Protein AF-A0A8D0PJ03-F1 (afdb_monomer_lite)

Sequence (308 aa):
MEPVQDTYRPPLEYVKGVPLIKYFAEALGPLESFQAWPDDVLISTYPKSGTTWVSEILDLIYQGGDLQKCQRAPIFVRVPFLEFKIPRCPTGFELLKDTPAPRLLKTHLPLTLLPQTLLDQKVKVVYVARNAKDVAVSYYHFYRMAKVHPNPGTWDSFLEDFMAGEVSYGSWYQHVQEWWELRHTHPVLYLFYEDMKEVSSPASGSCHDTRREAETWWRRAKALPACPPPDQSWIPCAGLSAPSPAPHFSPSTESATRAGPRSCLPPLLQLRKRTVPPLTSKEPAICTQGSRVEGKKRAKEHSVRSPS

Organism: Sus scrofa (NCBI:txid9823)

Foldseek 3Di:
DPPPPCLDADFFDADPNATALPQLVVLLVVLLPDADDLLEEEEEEAPPLCSLVVLLLVVCVVVVNDPVSSVPDPSCLQAQERSDDDPPDDHSVRSVVVHDPPHHYYYHAAPVSDRCNCVVSLHAYEYEGEDLVSNLVSVLVVLVPPSSHHNCPDSVSNVVCQCQQVGHNGHSLRRLVSLQVVVVVGNYLYYYSVVLVVQPDCVVPDPVVNNVVSVVSVVSSVPSDPDDDPDPPPDDDDDDDDDDDDDDDDDDDDDDDDDDDDDPDPDDPPPDPDDSDDPDPDDPDDPPPDDDDDDDDDDDDDDDDDDD

Radius of gyration: 27.37 Å; chains: 1; bounding box: 99×73×75 Å

Secondary structure (DSSP, 8-state):
---------PPEEEETTEEEEHHHHHHHHHHTT----TT-EEEE-STTSSHHHHHHHHHHHHTTT-HHHHTTS-HHHHS-BTT---TTS--HHHHHHT-PSSPEEEE---GGGS-HHHHHTT-EEEEEE--HHHHHHHHHHHHHH-TTSPP--SHHHHHHHHHHT-STT--HHHHHHHHHHHTTTS-EEEEEHHHHHHHHSGGGS-HHHHHHHHHHHHHHHHHS--PPPPPS-------------PPP---------------------------PPP--S---------------------------

Structure (mmCIF, N/CA/C/O backbone):
data_AF-A0A8D0PJ03-F1
#
_entry.id   AF-A0A8D0PJ03-F1
#
loop_
_atom_site.group_PDB
_atom_site.id
_atom_site.type_symbol
_atom_site.label_atom_id
_atom_site.label_alt_id
_atom_site.label_comp_id
_atom_site.label_asym_id
_atom_site.label_entity_id
_atom_site.label_seq_id
_atom_site.pdbx_PDB_ins_code
_atom_site.Cartn_x
_atom_site.Cartn_y
_atom_site.Cartn_z
_atom_site.occupancy
_atom_site.B_iso_or_equiv
_atom_site.auth_seq_id
_atom_site.auth_comp_id
_atom_site.auth_asym_id
_atom_site.auth_atom_id
_atom_site.pdbx_PDB_model_num
ATOM 1 N N . MET A 1 1 ? 25.286 28.627 -4.441 1.00 40.91 1 MET A N 1
ATOM 2 C CA . MET A 1 1 ? 24.804 27.358 -3.862 1.00 40.91 1 MET A CA 1
ATOM 3 C C . MET A 1 1 ? 24.447 26.491 -5.053 1.00 40.91 1 MET A C 1
ATOM 5 O O . MET A 1 1 ? 23.423 26.739 -5.673 1.00 40.91 1 MET A O 1
ATOM 9 N N . GLU A 1 2 ? 25.368 25.628 -5.479 1.00 36.06 2 GLU A N 1
ATOM 10 C CA . GLU A 1 2 ? 25.137 24.730 -6.618 1.00 36.06 2 GLU A CA 1
ATOM 11 C C . GLU A 1 2 ? 23.894 23.875 -6.325 1.00 36.06 2 GLU A C 1
ATOM 13 O O . GLU A 1 2 ? 23.788 23.338 -5.214 1.00 36.06 2 GLU A O 1
ATOM 18 N N . PRO A 1 3 ? 22.930 23.759 -7.254 1.00 44.47 3 PRO A N 1
ATOM 19 C CA . PRO A 1 3 ? 21.825 22.840 -7.075 1.00 44.47 3 PRO A CA 1
ATOM 20 C C . PRO A 1 3 ? 22.420 21.435 -7.080 1.00 44.47 3 PRO A C 1
ATOM 22 O O . PRO A 1 3 ? 22.884 20.956 -8.111 1.00 44.47 3 PRO A O 1
ATOM 25 N N . VAL A 1 4 ? 22.431 20.773 -5.922 1.00 46.75 4 VAL A N 1
ATOM 26 C CA . VAL A 1 4 ? 22.746 19.346 -5.849 1.00 46.75 4 VAL A CA 1
ATOM 27 C C . VAL A 1 4 ? 21.672 18.635 -6.666 1.00 46.75 4 VAL A C 1
ATOM 29 O O . VAL A 1 4 ? 20.558 18.407 -6.195 1.00 46.75 4 VAL A O 1
ATOM 32 N N . GLN A 1 5 ? 21.981 18.353 -7.931 1.00 45.31 5 GLN A N 1
ATOM 33 C CA . GLN A 1 5 ? 21.215 17.442 -8.760 1.00 45.31 5 GLN A CA 1
ATOM 34 C C . GLN A 1 5 ? 21.430 16.054 -8.173 1.00 45.31 5 GLN A C 1
ATOM 36 O O . GLN A 1 5 ? 22.332 15.323 -8.582 1.00 45.31 5 GLN A O 1
ATOM 41 N N . ASP A 1 6 ? 20.627 15.711 -7.168 1.00 50.16 6 ASP A N 1
ATOM 42 C CA . ASP A 1 6 ? 20.617 14.371 -6.602 1.00 50.16 6 ASP A CA 1
ATOM 43 C C . ASP A 1 6 ? 19.996 13.425 -7.644 1.00 50.16 6 ASP A C 1
ATOM 45 O O . ASP A 1 6 ? 18.788 13.198 -7.722 1.00 50.16 6 ASP A O 1
ATOM 49 N N . THR A 1 7 ? 20.849 13.000 -8.574 1.00 61.50 7 THR A N 1
ATOM 50 C CA . THR A 1 7 ? 20.562 12.086 -9.686 1.00 61.50 7 THR A CA 1
ATOM 51 C C . THR A 1 7 ? 20.721 10.630 -9.265 1.00 61.50 7 THR A C 1
ATOM 53 O O . THR A 1 7 ? 20.470 9.726 -10.066 1.00 61.50 7 THR A O 1
ATOM 56 N N . TYR A 1 8 ? 21.121 10.387 -8.015 1.00 81.56 8 TYR A N 1
ATOM 57 C CA . TYR A 1 8 ? 21.392 9.057 -7.513 1.00 81.56 8 TYR A CA 1
ATOM 58 C C . TYR A 1 8 ? 20.089 8.289 -7.276 1.00 81.56 8 TYR A C 1
ATOM 60 O O . TYR A 1 8 ? 19.243 8.667 -6.468 1.00 81.56 8 TYR A O 1
ATOM 68 N N . ARG A 1 9 ? 19.935 7.184 -8.006 1.00 91.94 9 ARG A N 1
ATOM 69 C CA . ARG A 1 9 ? 18.837 6.230 -7.851 1.00 91.94 9 ARG A CA 1
ATOM 70 C C . ARG A 1 9 ? 19.410 4.921 -7.305 1.00 91.94 9 ARG A C 1
ATOM 72 O O . ARG A 1 9 ? 20.030 4.196 -8.086 1.00 91.94 9 ARG A O 1
ATOM 79 N N . PRO A 1 10 ? 19.262 4.626 -6.001 1.00 93.81 10 PRO A N 1
ATOM 80 C CA . PRO A 1 10 ? 19.845 3.425 -5.415 1.00 93.81 10 PRO A CA 1
ATOM 81 C C . PRO A 1 10 ? 19.215 2.153 -6.007 1.00 93.81 10 PRO A C 1
ATOM 83 O O . PRO A 1 10 ? 18.040 2.175 -6.393 1.00 93.81 10 PRO A O 1
ATOM 86 N N . PRO A 1 11 ? 19.966 1.038 -6.068 1.00 96.75 11 PRO A N 1
ATOM 87 C CA . PRO A 1 11 ? 19.385 -0.267 -6.361 1.00 96.75 11 PRO A CA 1
ATOM 88 C C . PRO A 1 11 ? 18.410 -0.697 -5.251 1.00 96.75 11 PRO A C 1
ATOM 90 O O . PRO A 1 11 ? 18.413 -0.143 -4.148 1.00 96.75 11 PRO A O 1
ATOM 93 N N . LEU A 1 12 ? 17.571 -1.691 -5.554 1.00 98.06 12 LEU A N 1
ATOM 94 C CA . LEU A 1 12 ? 16.710 -2.330 -4.556 1.00 98.06 12 LEU A CA 1
ATOM 95 C C . LEU A 1 12 ? 17.547 -3.203 -3.610 1.00 98.06 12 LEU A C 1
ATOM 97 O O . LEU A 1 12 ? 18.561 -3.773 -4.010 1.00 98.06 12 LEU A O 1
ATOM 101 N N . GLU A 1 13 ? 17.091 -3.332 -2.369 1.00 98.19 13 GLU A N 1
ATOM 102 C CA . GLU A 1 13 ? 17.657 -4.223 -1.358 1.00 98.19 13 GLU A CA 1
ATOM 103 C C . GLU A 1 13 ? 16.681 -5.362 -1.064 1.00 98.19 13 GLU A C 1
ATOM 105 O O . GLU A 1 13 ? 15.478 -5.143 -0.926 1.00 98.19 13 GLU A O 1
ATOM 110 N N . TYR A 1 14 ? 17.193 -6.587 -0.971 1.00 98.31 14 TYR A N 1
ATOM 111 C CA . TYR A 1 14 ? 16.371 -7.769 -0.736 1.00 98.31 14 TYR A CA 1
ATOM 112 C C . TYR A 1 14 ? 16.243 -8.054 0.758 1.00 98.31 14 TYR A C 1
ATOM 114 O O . TYR A 1 14 ? 17.238 -8.298 1.439 1.00 98.31 14 TYR A O 1
ATOM 122 N N . VAL A 1 15 ? 15.007 -8.104 1.255 1.00 97.94 15 VAL A N 1
ATOM 123 C CA . VAL A 1 15 ? 14.696 -8.499 2.634 1.00 97.94 15 VAL A CA 1
ATOM 124 C C . VAL A 1 15 ? 13.775 -9.708 2.605 1.00 97.94 15 VAL A C 1
ATOM 126 O O . VAL A 1 15 ? 12.673 -9.640 2.069 1.00 97.94 15 VAL A O 1
ATOM 129 N N . LYS A 1 16 ? 14.235 -10.840 3.156 1.00 96.56 16 LYS A N 1
ATOM 130 C CA . LYS A 1 16 ? 13.517 -12.133 3.128 1.00 96.56 16 LYS A CA 1
ATOM 131 C C . LYS A 1 16 ? 13.004 -12.506 1.722 1.00 96.56 16 LYS A C 1
ATOM 133 O O . LYS A 1 16 ? 11.895 -13.005 1.572 1.00 96.56 16 LYS A O 1
ATOM 138 N N . GLY A 1 17 ? 13.810 -12.233 0.692 1.00 97.00 17 GLY A N 1
ATOM 139 C CA . GLY A 1 17 ? 13.479 -12.514 -0.710 1.00 97.00 17 GLY A CA 1
ATOM 140 C C . GLY A 1 17 ? 12.623 -11.454 -1.413 1.00 97.00 17 GLY A C 1
ATOM 141 O O . GLY A 1 17 ? 12.366 -11.596 -2.601 1.00 97.00 17 GLY A O 1
ATOM 142 N N . VAL A 1 18 ? 12.217 -10.379 -0.730 1.00 98.31 18 VAL A N 1
ATOM 143 C CA . VAL A 1 18 ? 11.420 -9.294 -1.321 1.00 98.31 18 VAL A CA 1
ATOM 144 C C . VAL A 1 18 ? 12.329 -8.113 -1.672 1.00 98.31 18 VAL A C 1
ATOM 146 O O . VAL A 1 18 ? 12.978 -7.577 -0.769 1.00 98.31 18 VAL A O 1
ATOM 149 N N . PRO A 1 19 ? 12.372 -7.661 -2.936 1.00 98.50 19 PRO A N 1
ATOM 150 C CA . PRO A 1 19 ? 13.102 -6.456 -3.315 1.00 98.50 19 PRO A CA 1
ATOM 151 C C . PRO A 1 19 ? 12.371 -5.199 -2.826 1.00 98.50 19 PRO A C 1
ATOM 153 O O . PRO A 1 19 ? 11.211 -4.956 -3.157 1.00 98.50 19 PRO A O 1
ATOM 156 N N . LEU A 1 20 ? 13.049 -4.361 -2.052 1.00 98.56 20 LEU A N 1
ATOM 157 C CA . LEU A 1 20 ? 12.520 -3.118 -1.498 1.00 98.56 20 LEU A CA 1
ATOM 158 C C . LEU A 1 20 ? 13.400 -1.932 -1.871 1.00 98.56 20 LEU A C 1
ATOM 160 O O . LEU A 1 20 ? 14.594 -2.061 -2.122 1.00 98.56 20 LEU A O 1
ATOM 164 N N . ILE A 1 21 ? 12.814 -0.737 -1.864 1.00 97.81 21 ILE A N 1
ATOM 165 C CA . ILE A 1 21 ? 13.604 0.497 -1.858 1.00 97.81 21 ILE A CA 1
ATOM 166 C C . ILE A 1 21 ? 14.530 0.453 -0.640 1.00 97.81 21 ILE A C 1
ATOM 168 O O . ILE A 1 21 ? 14.051 0.235 0.472 1.00 97.81 21 ILE A O 1
ATOM 172 N N . LYS A 1 22 ? 15.826 0.711 -0.845 1.00 96.75 22 LYS A N 1
ATOM 173 C CA . LYS A 1 22 ? 16.865 0.712 0.198 1.00 96.75 22 LYS A CA 1
ATOM 174 C C . LYS A 1 22 ? 16.395 1.311 1.527 1.00 96.75 22 LYS A C 1
ATOM 176 O O . LYS A 1 22 ? 16.416 0.670 2.569 1.00 96.75 22 LYS A O 1
ATOM 181 N N . TYR A 1 23 ? 15.889 2.539 1.486 1.00 96.12 23 TYR A N 1
ATOM 182 C CA . TYR A 1 23 ? 15.460 3.227 2.700 1.00 96.12 23 TYR A CA 1
ATOM 183 C C . TYR A 1 23 ? 14.269 2.544 3.387 1.00 96.12 23 TYR A C 1
ATOM 185 O O . TYR A 1 23 ? 14.164 2.586 4.606 1.00 96.12 23 TYR A O 1
ATOM 193 N N . PHE A 1 24 ? 13.380 1.896 2.634 1.00 97.38 24 PHE A N 1
ATOM 194 C CA . PHE A 1 24 ? 12.246 1.171 3.208 1.00 97.38 24 PHE A CA 1
ATOM 195 C C . PHE A 1 24 ? 12.706 -0.139 3.850 1.00 97.38 24 PHE A C 1
ATOM 197 O O . PHE A 1 24 ? 12.206 -0.487 4.913 1.00 97.38 24 PHE A O 1
ATOM 204 N N . ALA A 1 25 ? 13.709 -0.815 3.276 1.00 97.12 25 ALA A N 1
ATOM 205 C CA . ALA A 1 25 ? 14.363 -1.956 3.918 1.00 97.12 25 ALA A CA 1
ATOM 206 C C . ALA A 1 25 ? 14.971 -1.556 5.275 1.00 97.12 25 ALA A C 1
ATOM 208 O O . ALA A 1 25 ? 14.725 -2.214 6.284 1.00 97.12 25 ALA A O 1
ATOM 209 N N . GLU A 1 26 ? 15.664 -0.415 5.338 1.00 95.38 26 GLU A N 1
ATOM 210 C CA . GLU A 1 26 ? 16.187 0.135 6.597 1.00 95.38 26 GLU A CA 1
ATOM 211 C C . GLU A 1 26 ? 15.080 0.521 7.600 1.00 95.38 26 GLU A C 1
ATOM 213 O O . GLU A 1 26 ? 15.326 0.562 8.806 1.00 95.38 26 GLU A O 1
ATOM 218 N N . ALA A 1 27 ? 13.875 0.852 7.124 1.00 95.06 27 ALA A N 1
ATOM 219 C CA . ALA A 1 27 ? 12.736 1.209 7.971 1.00 95.06 27 ALA A CA 1
ATOM 220 C C . ALA A 1 27 ? 12.089 -0.008 8.646 1.00 95.06 27 ALA A C 1
ATOM 222 O O . ALA A 1 27 ? 11.381 0.165 9.638 1.00 95.06 27 ALA A O 1
ATOM 223 N N . LEU A 1 28 ? 12.350 -1.224 8.152 1.00 94.44 28 LEU A N 1
ATOM 224 C CA . LEU A 1 28 ? 11.774 -2.440 8.723 1.00 94.44 28 LEU A CA 1
ATOM 225 C C . LEU A 1 28 ? 12.276 -2.717 10.141 1.00 94.44 28 LEU A C 1
ATOM 227 O O . LEU A 1 28 ? 11.477 -3.133 10.967 1.00 94.44 28 LEU A O 1
ATOM 231 N N . GLY A 1 29 ? 13.544 -2.421 10.451 1.00 91.12 29 GLY A N 1
ATOM 232 C CA . GLY A 1 29 ? 14.093 -2.606 11.801 1.00 91.12 29 GLY A CA 1
ATOM 233 C C . GLY A 1 29 ? 13.304 -1.833 12.868 1.00 91.12 29 GLY A C 1
ATOM 234 O O . GLY A 1 29 ? 12.752 -2.443 13.779 1.00 91.12 29 GLY A O 1
ATOM 235 N N . PRO A 1 30 ? 13.157 -0.498 12.749 1.00 88.56 30 PRO A N 1
ATOM 236 C CA . PRO A 1 30 ? 12.281 0.269 13.635 1.00 88.56 30 PRO A CA 1
ATOM 237 C C . PRO A 1 30 ? 10.824 -0.216 13.635 1.00 88.56 30 PRO A C 1
ATOM 239 O O . PRO A 1 30 ? 10.178 -0.206 14.684 1.00 88.56 30 PRO A O 1
ATOM 242 N N . LEU A 1 31 ? 10.311 -0.664 12.484 1.00 87.56 31 LEU A N 1
ATOM 243 C CA . LEU A 1 31 ? 8.941 -1.155 12.346 1.00 87.56 31 LEU A CA 1
ATOM 244 C C . LEU A 1 31 ? 8.687 -2.463 13.120 1.00 87.56 31 LEU A C 1
ATOM 246 O O . LEU A 1 31 ? 7.539 -2.740 13.447 1.00 87.56 31 LEU A O 1
ATOM 250 N N . GLU A 1 32 ? 9.712 -3.231 13.501 1.00 85.81 32 GLU A N 1
ATOM 251 C CA . GLU A 1 32 ? 9.550 -4.396 14.393 1.00 85.81 32 GLU A CA 1
ATOM 252 C C . GLU A 1 32 ? 9.012 -4.004 15.778 1.00 85.81 32 GLU A C 1
ATOM 254 O O . GLU A 1 32 ? 8.319 -4.789 16.421 1.00 85.81 32 GLU A O 1
ATOM 259 N N . SER A 1 33 ? 9.286 -2.773 16.225 1.00 89.81 33 SER A N 1
ATOM 260 C CA . SER A 1 33 ? 8.780 -2.232 17.495 1.00 89.81 33 SER A CA 1
ATOM 261 C C . SER A 1 33 ? 7.369 -1.640 17.397 1.00 89.81 33 SER A C 1
ATOM 263 O O . SER A 1 33 ? 6.825 -1.151 18.390 1.00 89.81 33 SER A O 1
ATOM 265 N N . PHE A 1 34 ? 6.768 -1.657 16.204 1.00 93.19 34 PHE A N 1
ATOM 266 C CA . PHE A 1 34 ? 5.412 -1.175 15.999 1.00 93.19 34 PHE A CA 1
ATOM 267 C C . PHE A 1 34 ? 4.401 -2.000 16.796 1.00 93.19 34 PHE A C 1
ATOM 269 O O . PHE A 1 34 ? 4.457 -3.227 16.829 1.00 93.19 34 PHE A O 1
ATOM 276 N N . GLN A 1 35 ? 3.442 -1.300 17.401 1.00 94.25 35 GLN A N 1
ATOM 277 C CA . GLN A 1 35 ? 2.299 -1.895 18.078 1.00 94.25 35 GLN A CA 1
ATOM 278 C C . GLN A 1 35 ? 1.014 -1.445 17.389 1.00 94.25 35 GLN A C 1
ATOM 280 O O . GLN A 1 35 ? 0.668 -0.254 17.381 1.00 94.25 35 GLN A O 1
ATOM 285 N N . ALA A 1 36 ? 0.313 -2.414 16.807 1.00 96.06 36 ALA A N 1
ATOM 286 C CA . ALA A 1 36 ? -1.013 -2.195 16.266 1.00 96.06 36 ALA A CA 1
ATOM 287 C C . ALA A 1 36 ? -2.020 -2.002 17.402 1.00 96.06 36 ALA A C 1
ATOM 289 O O . ALA A 1 36 ? -1.902 -2.607 18.470 1.00 96.06 36 ALA A O 1
ATOM 290 N N . TRP A 1 37 ? -3.020 -1.163 17.159 1.00 95.44 37 TRP A N 1
ATOM 291 C CA . TRP A 1 37 ? -4.158 -0.977 18.049 1.00 95.44 37 TRP A CA 1
ATOM 292 C C . TRP A 1 37 ? -5.378 -1.722 17.493 1.00 95.44 37 TRP A C 1
ATOM 294 O O . TRP A 1 37 ? -5.527 -1.808 16.272 1.00 95.44 37 TRP A O 1
ATOM 304 N N . PRO A 1 38 ? -6.270 -2.259 18.349 1.00 93.75 38 PRO A N 1
ATOM 305 C CA . PRO A 1 38 ? -7.440 -3.017 17.890 1.00 93.75 38 PRO A CA 1
ATOM 306 C C . PRO A 1 38 ? -8.388 -2.236 16.965 1.00 93.75 38 PRO A C 1
ATOM 308 O O . PRO A 1 38 ? -9.141 -2.836 16.198 1.00 93.75 38 PRO A O 1
ATOM 311 N N . ASP A 1 39 ? -8.382 -0.905 17.048 1.00 94.25 39 ASP A N 1
ATOM 312 C CA . ASP A 1 39 ? -9.217 0.007 16.264 1.00 94.25 39 ASP A CA 1
ATOM 313 C C . ASP A 1 39 ? -8.493 0.639 15.062 1.00 94.25 39 ASP A C 1
ATOM 315 O O . ASP A 1 39 ? -9.077 1.473 14.359 1.00 94.25 39 ASP A O 1
ATOM 319 N N . ASP A 1 40 ? -7.259 0.212 14.780 1.00 96.88 40 ASP A N 1
ATOM 320 C CA . ASP A 1 40 ? -6.579 0.559 13.538 1.00 96.88 40 ASP A CA 1
ATOM 321 C C . ASP A 1 40 ? -7.336 0.003 12.323 1.00 96.88 40 ASP A C 1
ATOM 323 O O . ASP A 1 40 ? -8.008 -1.036 12.366 1.00 96.88 40 ASP A O 1
ATOM 327 N N . VAL A 1 41 ? -7.168 0.679 11.188 1.00 97.81 41 VAL A N 1
ATOM 328 C CA . VAL A 1 41 ? -7.542 0.148 9.876 1.00 97.81 41 VAL A CA 1
ATOM 329 C C . VAL A 1 41 ? -6.340 0.207 8.954 1.00 97.81 41 VAL A C 1
ATOM 331 O O . VAL A 1 41 ? -5.777 1.273 8.699 1.00 97.81 41 VAL A O 1
ATOM 334 N N . LEU A 1 42 ? -5.971 -0.953 8.421 1.00 98.62 42 LEU A N 1
ATOM 335 C CA . LEU A 1 42 ? -4.862 -1.102 7.497 1.00 98.62 42 LEU A CA 1
ATOM 336 C C . LEU A 1 42 ? -5.350 -1.040 6.050 1.00 98.62 42 LEU A C 1
ATOM 338 O O . LEU A 1 42 ? -6.122 -1.879 5.595 1.00 98.62 42 LEU A O 1
ATOM 342 N N . ILE A 1 43 ? -4.835 -0.080 5.299 1.00 98.81 43 ILE A N 1
ATOM 343 C CA . ILE A 1 43 ? -4.944 -0.005 3.848 1.00 98.81 43 ILE A CA 1
ATOM 344 C C . ILE A 1 43 ? -3.736 -0.726 3.264 1.00 98.81 43 ILE A C 1
ATOM 346 O O . ILE A 1 43 ? -2.609 -0.233 3.344 1.00 98.81 43 ILE A O 1
ATOM 350 N N . SER A 1 44 ? -3.979 -1.880 2.654 1.00 98.81 44 SER A N 1
ATOM 351 C CA . SER A 1 44 ? -2.941 -2.664 1.990 1.00 98.81 44 SER A CA 1
ATOM 352 C C . SER A 1 44 ? -3.214 -2.753 0.496 1.00 98.81 44 SER A C 1
ATOM 354 O O . SER A 1 44 ? -4.342 -2.947 0.057 1.00 98.81 44 SER A O 1
ATOM 356 N N . THR A 1 45 ? -2.186 -2.574 -0.320 1.00 98.81 45 THR A N 1
ATOM 357 C CA . THR A 1 45 ? -2.302 -2.712 -1.774 1.00 98.81 45 THR A CA 1
ATOM 358 C C . THR A 1 45 ? -0.950 -3.086 -2.344 1.00 98.81 45 THR A C 1
ATOM 360 O O . THR A 1 45 ? 0.041 -2.509 -1.901 1.00 98.81 45 THR A O 1
ATOM 363 N N . TYR A 1 46 ? -0.900 -3.859 -3.427 1.00 98.81 46 TYR A N 1
ATOM 364 C CA . TYR A 1 46 ? 0.273 -3.789 -4.299 1.00 98.81 46 TYR A CA 1
ATOM 365 C C . TYR A 1 46 ? 0.411 -2.354 -4.859 1.00 98.81 46 TYR A C 1
ATOM 367 O O . TYR A 1 46 ? -0.624 -1.724 -5.148 1.00 98.81 46 TYR A O 1
ATOM 375 N N . PRO A 1 47 ? 1.631 -1.804 -5.023 1.00 98.69 47 PRO A N 1
ATOM 376 C CA . PRO A 1 47 ? 1.825 -0.457 -5.543 1.00 98.69 47 PRO A CA 1
ATOM 377 C C . PRO A 1 47 ? 0.980 -0.164 -6.789 1.00 98.69 47 PRO A C 1
ATOM 379 O O . PRO A 1 47 ? 0.824 -0.988 -7.682 1.00 98.69 47 PRO A O 1
ATOM 382 N N . LYS A 1 48 ? 0.442 1.059 -6.863 1.00 98.56 48 LYS A N 1
ATOM 383 C CA . LYS A 1 48 ? -0.333 1.578 -8.014 1.00 98.56 48 LYS A CA 1
ATOM 384 C C . LYS A 1 48 ? -1.727 0.969 -8.221 1.00 98.56 48 LYS A C 1
ATOM 386 O O . LYS A 1 48 ? -2.368 1.244 -9.237 1.00 98.56 48 LYS A O 1
ATOM 391 N N . SER A 1 49 ? -2.248 0.264 -7.220 1.00 98.38 49 SER A N 1
ATOM 392 C CA . SER A 1 49 ? -3.577 -0.365 -7.280 1.00 98.38 49 SER A CA 1
ATOM 393 C C . SER A 1 49 ? -4.730 0.507 -6.758 1.00 98.38 49 SER A C 1
ATOM 395 O O . SER A 1 49 ? -5.847 0.027 -6.644 1.00 98.38 49 SER A O 1
ATOM 397 N N . GLY A 1 50 ? -4.497 1.791 -6.457 1.00 97.50 50 GLY A N 1
ATOM 398 C CA . GLY A 1 50 ? -5.545 2.708 -5.970 1.00 97.50 50 GLY A CA 1
ATOM 399 C C . GLY A 1 50 ? -5.424 3.116 -4.502 1.00 97.50 50 GLY A C 1
ATOM 400 O O . GLY A 1 50 ? -6.385 3.613 -3.926 1.00 97.50 50 GLY A O 1
ATOM 401 N N . THR A 1 51 ? -4.245 2.963 -3.901 1.00 98.06 51 THR A N 1
ATOM 402 C CA . THR A 1 51 ? -3.985 3.260 -2.484 1.00 98.06 51 THR A CA 1
ATOM 403 C C . THR A 1 51 ? -4.423 4.663 -2.083 1.00 98.06 51 THR A C 1
ATOM 405 O O . THR A 1 51 ? -5.235 4.809 -1.185 1.00 98.06 51 THR A O 1
ATOM 408 N N . THR A 1 52 ? -3.961 5.700 -2.790 1.00 98.12 52 THR A N 1
ATOM 409 C CA . THR A 1 52 ? -4.342 7.090 -2.489 1.00 98.12 52 THR A CA 1
ATOM 410 C C . THR A 1 52 ? -5.849 7.298 -2.577 1.00 98.12 52 THR A C 1
ATOM 412 O O . THR A 1 52 ? -6.413 8.021 -1.768 1.00 98.12 52 THR A O 1
ATOM 415 N N . TRP A 1 53 ? -6.511 6.639 -3.528 1.00 97.81 53 TRP A N 1
ATOM 416 C CA . TRP A 1 53 ? -7.948 6.784 -3.717 1.00 97.81 53 TRP A CA 1
ATOM 417 C C . TRP A 1 53 ? -8.728 6.221 -2.528 1.00 97.81 53 TRP A C 1
ATOM 419 O O . TRP A 1 53 ? -9.567 6.918 -1.963 1.00 97.81 53 TRP A O 1
ATOM 429 N N . VAL A 1 54 ? -8.410 4.997 -2.096 1.00 97.06 54 VAL A N 1
ATOM 430 C CA . VAL A 1 54 ? -9.066 4.404 -0.924 1.00 97.06 54 VAL A CA 1
ATOM 431 C C . VAL A 1 54 ? -8.666 5.107 0.378 1.00 97.06 54 VAL A C 1
ATOM 433 O O . VAL A 1 54 ? -9.503 5.235 1.267 1.00 97.06 54 VAL A O 1
ATOM 436 N N . SER A 1 55 ? -7.442 5.642 0.478 1.00 98.00 55 SER A N 1
ATOM 437 C CA . SER A 1 55 ? -7.022 6.477 1.611 1.00 98.00 55 SER A CA 1
ATOM 438 C C . SER A 1 55 ? -7.877 7.737 1.743 1.00 98.00 55 SER A C 1
ATOM 440 O O . SER A 1 55 ? -8.329 8.041 2.843 1.00 98.00 55 SER A O 1
ATOM 442 N N . GLU A 1 56 ? -8.154 8.439 0.640 1.00 97.56 56 GLU A N 1
ATOM 443 C CA . GLU A 1 56 ? -9.039 9.613 0.663 1.00 97.56 56 GLU A CA 1
ATOM 444 C C . GLU A 1 56 ? -10.485 9.242 0.992 1.00 97.56 56 GLU A C 1
ATOM 446 O O . GLU A 1 56 ? -11.126 9.928 1.782 1.00 97.56 56 GLU A O 1
ATOM 451 N N . ILE A 1 57 ? -11.000 8.140 0.432 1.00 95.56 57 ILE A N 1
ATOM 452 C CA . ILE A 1 57 ? -12.356 7.660 0.738 1.00 95.56 57 ILE A CA 1
ATOM 453 C C . ILE A 1 57 ? -12.496 7.369 2.236 1.00 95.56 57 ILE A C 1
ATOM 455 O O . ILE A 1 57 ? -13.464 7.804 2.859 1.00 95.56 57 ILE A O 1
ATOM 459 N N . LEU A 1 58 ? -11.539 6.650 2.825 1.00 95.56 58 LEU A N 1
ATOM 460 C CA . LEU A 1 58 ? -11.588 6.293 4.241 1.00 95.56 58 LEU A CA 1
ATOM 461 C C . LEU A 1 58 ? -11.425 7.512 5.149 1.00 95.56 58 LEU A C 1
ATOM 463 O O . LEU A 1 58 ? -12.170 7.626 6.121 1.00 95.56 58 LEU A O 1
ATOM 467 N N . ASP A 1 59 ? -10.534 8.453 4.822 1.00 96.19 59 ASP A N 1
ATOM 468 C CA . ASP A 1 59 ? -10.421 9.683 5.608 1.00 96.19 59 ASP A CA 1
ATOM 469 C C . ASP A 1 59 ? -11.700 10.525 5.520 1.00 96.19 59 ASP A C 1
ATOM 471 O O . ASP A 1 59 ? -12.204 10.963 6.550 1.00 96.19 59 ASP A O 1
ATOM 475 N N . LEU A 1 60 ? -12.297 10.673 4.330 1.00 95.44 60 LEU A N 1
ATOM 476 C CA . LEU A 1 60 ? -13.593 11.345 4.166 1.00 95.44 60 LEU A CA 1
ATOM 477 C C . LEU A 1 60 ? -14.674 10.718 5.043 1.00 95.44 60 LEU A C 1
ATOM 479 O O . LEU A 1 60 ? -15.440 11.432 5.688 1.00 95.44 60 LEU A O 1
ATOM 483 N N . ILE A 1 61 ? -14.723 9.389 5.111 1.00 93.25 61 ILE A N 1
ATOM 484 C CA . ILE A 1 61 ? -15.654 8.670 5.981 1.00 93.25 61 ILE A CA 1
ATOM 485 C C . ILE A 1 61 ? -15.369 8.964 7.461 1.00 93.25 61 ILE A C 1
ATOM 487 O O . ILE A 1 61 ? -16.309 9.222 8.215 1.00 93.25 61 ILE A O 1
ATOM 491 N N . TYR A 1 62 ? -14.101 8.958 7.882 1.00 92.56 62 TYR A N 1
ATOM 492 C CA . TYR A 1 62 ? -13.695 9.238 9.267 1.00 92.56 62 TYR A CA 1
ATOM 493 C C . TYR A 1 62 ? -14.020 10.675 9.681 1.00 92.56 62 TYR A C 1
ATOM 495 O O . TYR A 1 62 ? -14.405 10.916 10.822 1.00 92.56 62 TYR A O 1
ATOM 503 N N . GLN A 1 63 ? -13.941 11.620 8.742 1.00 95.12 63 GLN A N 1
ATOM 504 C CA . GLN A 1 63 ? -14.304 13.018 8.967 1.00 95.12 63 GLN A CA 1
ATOM 505 C C . GLN A 1 63 ? -15.808 13.304 8.794 1.00 95.12 63 GLN A C 1
ATOM 507 O O . GLN A 1 63 ? -16.225 14.459 8.869 1.00 95.12 63 GLN A O 1
ATOM 512 N N . GLY A 1 64 ? -16.6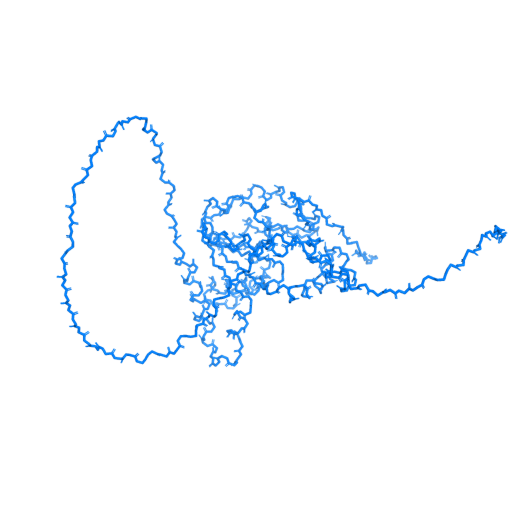43 12.283 8.562 1.00 92.69 64 GLY A N 1
ATOM 513 C CA . GLY A 1 64 ? -18.092 12.447 8.394 1.00 92.69 64 GLY A CA 1
ATOM 514 C C . GLY A 1 64 ? -18.503 13.139 7.088 1.00 92.69 64 GLY A C 1
ATOM 515 O O . GLY A 1 64 ? -19.590 13.707 7.007 1.00 92.69 64 GLY A O 1
ATOM 516 N N . GLY A 1 65 ? -17.647 13.096 6.065 1.00 91.31 65 GLY A N 1
ATOM 517 C CA . GLY A 1 65 ? -17.838 13.764 4.776 1.00 91.31 65 GLY A CA 1
ATOM 518 C C . GLY A 1 65 ? -17.409 15.234 4.755 1.00 91.31 65 GLY A C 1
ATOM 519 O O . GLY A 1 65 ? -17.713 15.936 3.794 1.00 91.31 65 GLY A O 1
ATOM 520 N N . ASP A 1 66 ? -16.722 15.709 5.796 1.00 94.00 66 ASP A N 1
ATOM 521 C CA . ASP A 1 66 ? -16.237 17.085 5.899 1.00 94.00 66 ASP A CA 1
ATOM 522 C C . ASP A 1 66 ? -14.940 17.292 5.096 1.00 94.00 66 ASP A C 1
ATOM 524 O O . ASP A 1 66 ? -13.857 16.837 5.476 1.00 94.00 66 ASP A O 1
ATOM 528 N N . LEU A 1 67 ? -15.051 18.023 3.983 1.00 94.44 67 LEU A N 1
ATOM 529 C CA . LEU A 1 67 ? -13.923 18.307 3.095 1.00 94.44 67 LEU A CA 1
ATOM 530 C C . LEU A 1 67 ? -12.856 19.200 3.743 1.00 94.44 67 LEU A C 1
ATOM 532 O O . LEU A 1 67 ? -11.675 19.031 3.440 1.00 94.44 67 LEU A O 1
ATOM 536 N N . GLN A 1 68 ? -13.236 20.125 4.631 1.00 96.25 68 GLN A N 1
ATOM 537 C CA . GLN A 1 68 ? -12.272 21.015 5.287 1.00 96.25 68 GLN A CA 1
ATOM 538 C C . GLN A 1 68 ? -11.374 20.216 6.233 1.00 96.25 68 GLN A C 1
ATOM 540 O O . GLN A 1 68 ? -10.155 20.388 6.232 1.00 96.25 68 GLN A O 1
ATOM 545 N N . LYS A 1 69 ? -11.950 19.259 6.969 1.00 95.81 69 LYS A N 1
ATOM 546 C CA . LYS A 1 69 ? -11.170 18.343 7.815 1.00 95.81 69 LYS A CA 1
ATOM 547 C C . LYS A 1 69 ? -10.246 17.437 7.006 1.00 95.81 69 LYS A C 1
ATOM 549 O O . LYS A 1 69 ? -9.140 17.146 7.461 1.00 95.81 69 LYS A O 1
ATOM 554 N N . CYS A 1 70 ? -10.635 17.007 5.807 1.00 95.44 70 CYS A N 1
ATOM 555 C CA . CYS A 1 70 ? -9.752 16.233 4.922 1.00 95.44 70 CYS A CA 1
ATOM 556 C C . CYS A 1 70 ? -8.595 17.063 4.342 1.00 95.44 70 CYS A C 1
ATOM 558 O O . CYS A 1 70 ? -7.555 16.508 4.001 1.00 95.44 70 CYS A O 1
ATOM 560 N N . GLN A 1 71 ? -8.721 18.391 4.295 1.00 95.75 71 GLN A N 1
ATOM 561 C CA . GLN A 1 71 ? -7.661 19.300 3.843 1.00 95.75 71 GLN A CA 1
ATOM 562 C C . GLN A 1 71 ? -6.655 19.680 4.945 1.00 95.75 71 GLN A C 1
ATOM 564 O O . GLN A 1 71 ? -5.716 20.425 4.674 1.00 95.75 71 GLN A O 1
ATOM 569 N N . ARG A 1 72 ? -6.790 19.135 6.166 1.00 95.62 72 ARG A N 1
ATOM 570 C CA . ARG A 1 72 ? -5.909 19.436 7.315 1.00 95.62 72 ARG A CA 1
ATOM 571 C C . ARG A 1 72 ? -4.420 19.167 7.066 1.00 95.62 72 ARG A C 1
ATOM 573 O O . ARG A 1 72 ? -3.579 19.783 7.709 1.00 95.62 72 ARG A O 1
ATOM 580 N N . ALA A 1 73 ? -4.100 18.224 6.178 1.00 96.06 73 ALA A N 1
ATOM 581 C CA . ALA A 1 73 ? -2.735 17.876 5.796 1.00 96.06 73 ALA A CA 1
ATOM 582 C C . ALA A 1 73 ? -2.720 17.039 4.498 1.00 96.06 73 ALA A C 1
ATOM 584 O O . ALA A 1 73 ? -3.749 16.468 4.113 1.00 96.06 73 ALA A O 1
ATOM 585 N N . PRO A 1 74 ? -1.560 16.893 3.830 1.00 96.44 74 PRO A N 1
ATOM 586 C CA . PRO A 1 74 ? -1.399 15.943 2.733 1.00 96.44 74 PRO A CA 1
ATOM 587 C C . PRO A 1 74 ? -1.752 14.504 3.139 1.00 96.44 74 PRO A C 1
ATOM 589 O O . PRO A 1 74 ? -1.572 14.107 4.291 1.00 96.44 74 PRO A O 1
ATOM 592 N N . ILE A 1 75 ? -2.202 13.689 2.178 1.00 97.19 75 ILE A N 1
ATOM 593 C CA . ILE A 1 75 ? -2.689 12.325 2.451 1.00 97.19 75 ILE A CA 1
ATOM 594 C C . ILE A 1 75 ? -1.659 11.431 3.154 1.00 97.19 75 ILE A C 1
ATOM 596 O O . ILE A 1 75 ? -2.026 10.630 4.001 1.00 97.19 75 ILE A O 1
ATOM 600 N N . PHE A 1 76 ? -0.368 11.595 2.851 1.00 94.25 76 PHE A N 1
ATOM 601 C CA . PHE A 1 76 ? 0.707 10.796 3.451 1.00 94.25 76 PHE A CA 1
ATOM 602 C C . PHE A 1 76 ? 0.987 11.154 4.919 1.00 94.25 76 PHE A C 1
ATOM 604 O O . PHE A 1 76 ? 1.635 10.377 5.610 1.00 94.25 76 PHE A O 1
ATOM 611 N N . VAL A 1 77 ? 0.505 12.314 5.384 1.00 95.56 77 VAL A N 1
ATOM 612 C CA . VAL A 1 77 ? 0.516 12.707 6.802 1.00 95.56 77 VAL A CA 1
ATOM 613 C C . VAL A 1 77 ? -0.746 12.196 7.494 1.00 95.56 77 VAL A C 1
ATOM 615 O O . VAL A 1 77 ? -0.671 11.674 8.597 1.00 95.56 77 VAL A O 1
ATOM 618 N N . ARG A 1 78 ? -1.910 12.314 6.838 1.00 96.19 78 ARG A N 1
ATOM 619 C CA . ARG A 1 78 ? -3.199 11.850 7.385 1.00 96.19 78 ARG A CA 1
ATOM 620 C C . ARG A 1 78 ? -3.299 10.330 7.503 1.00 96.19 78 ARG A C 1
ATOM 622 O O . ARG A 1 78 ? -3.985 9.843 8.393 1.00 96.19 78 ARG A O 1
ATOM 629 N N . VAL A 1 79 ? -2.659 9.612 6.584 1.00 97.88 79 VAL A N 1
ATOM 630 C CA . VAL A 1 79 ? -2.617 8.150 6.514 1.00 97.88 79 VAL A CA 1
ATOM 631 C C . VAL A 1 79 ? -1.143 7.736 6.444 1.00 97.88 79 VAL A C 1
ATOM 633 O O . VAL A 1 79 ? -0.602 7.598 5.337 1.00 97.88 79 VAL A O 1
ATOM 636 N N . PRO A 1 80 ? -0.464 7.599 7.601 1.00 97.25 80 PRO A N 1
ATOM 637 C CA . PRO A 1 80 ? 0.953 7.267 7.651 1.00 97.25 80 PRO A CA 1
ATOM 638 C C . PRO A 1 80 ? 1.273 5.979 6.891 1.00 97.25 80 PRO A C 1
ATOM 640 O O . PRO A 1 80 ? 0.571 4.969 6.989 1.00 97.25 80 PRO A O 1
ATOM 643 N N . PHE A 1 81 ? 2.356 6.023 6.119 1.00 97.62 81 PHE A N 1
ATOM 644 C CA . PHE A 1 81 ? 2.838 4.895 5.331 1.00 97.62 81 PHE A CA 1
ATOM 645 C C . PHE A 1 81 ? 3.895 4.125 6.128 1.00 97.62 81 PHE A C 1
ATOM 647 O 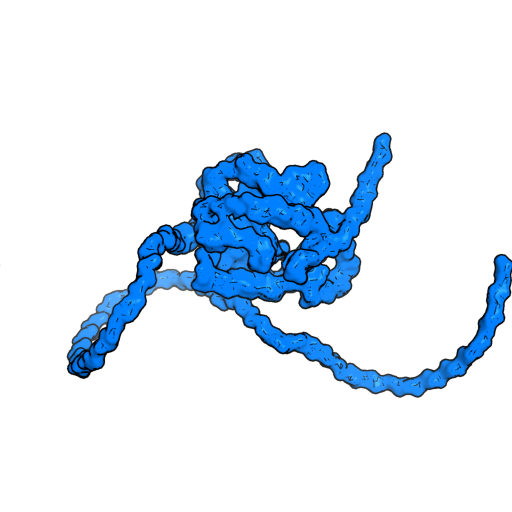O . PHE A 1 81 ? 5.009 4.614 6.254 1.00 97.62 81 PHE A O 1
ATOM 654 N N . LEU A 1 82 ? 3.544 2.957 6.674 1.00 96.50 82 LEU A N 1
ATOM 655 C CA . LEU A 1 82 ? 4.284 2.278 7.750 1.00 96.50 82 LEU A CA 1
ATOM 656 C C . LEU A 1 82 ? 5.787 2.121 7.481 1.00 96.50 82 LEU A C 1
ATOM 658 O O . LEU A 1 82 ? 6.605 2.562 8.284 1.00 96.50 82 LEU A O 1
ATOM 662 N N . GLU A 1 83 ? 6.152 1.549 6.338 1.00 97.06 83 GLU A N 1
ATOM 663 C CA . GLU A 1 83 ? 7.544 1.297 5.951 1.00 97.06 83 GLU A CA 1
ATOM 664 C C . GLU A 1 83 ? 8.229 2.490 5.258 1.00 97.06 83 GLU A C 1
ATOM 666 O O . GLU A 1 83 ? 9.313 2.356 4.688 1.00 97.06 83 GLU A O 1
ATOM 671 N N . PHE A 1 84 ? 7.603 3.671 5.260 1.00 96.25 84 PHE A N 1
ATOM 672 C CA . PHE A 1 84 ? 8.152 4.838 4.583 1.00 96.25 84 PHE A CA 1
ATOM 673 C C . PHE A 1 84 ? 9.356 5.406 5.323 1.00 96.25 84 PHE A C 1
ATOM 675 O O . PHE A 1 84 ? 9.274 5.820 6.481 1.00 96.25 84 PHE A O 1
ATOM 682 N N . LYS A 1 85 ? 10.455 5.539 4.592 1.00 94.81 85 LYS A N 1
ATOM 683 C CA . LYS A 1 85 ? 11.631 6.296 5.004 1.00 94.81 85 LYS A CA 1
ATOM 684 C C . LYS A 1 85 ? 12.302 6.849 3.765 1.00 94.81 85 LYS A C 1
ATOM 686 O O . LYS A 1 85 ? 12.543 6.114 2.815 1.00 94.81 85 LYS A O 1
ATOM 691 N N . ILE A 1 86 ? 12.617 8.135 3.783 1.00 92.44 86 ILE A N 1
ATOM 692 C CA . ILE A 1 86 ? 13.529 8.765 2.829 1.00 92.44 86 ILE A CA 1
ATOM 693 C C . ILE A 1 86 ? 14.371 9.794 3.591 1.00 92.44 86 ILE A C 1
ATOM 695 O O . ILE A 1 86 ? 13.898 10.331 4.598 1.00 92.44 86 ILE A O 1
ATOM 699 N N . PRO A 1 87 ? 15.606 10.089 3.157 1.00 88.75 87 PRO A N 1
ATOM 700 C CA . PRO A 1 87 ? 16.421 11.102 3.812 1.00 88.75 87 PRO A CA 1
ATOM 701 C C . PRO A 1 87 ? 15.693 12.450 3.897 1.00 88.75 87 PRO A C 1
ATOM 703 O O . PRO A 1 87 ? 15.095 12.897 2.921 1.00 88.75 87 PRO A O 1
ATOM 706 N N . ARG A 1 88 ? 15.802 13.124 5.050 1.00 87.69 88 ARG A N 1
ATOM 707 C CA . ARG A 1 88 ? 15.262 14.479 5.295 1.00 87.69 88 ARG A CA 1
ATOM 708 C C . ARG A 1 88 ? 13.731 14.596 5.259 1.00 87.69 88 ARG A C 1
ATOM 710 O O . ARG A 1 88 ? 13.215 15.706 5.152 1.00 87.69 88 ARG A O 1
ATOM 717 N N . CYS A 1 89 ? 13.000 13.492 5.373 1.00 89.06 89 CYS A N 1
ATOM 718 C CA . CYS A 1 89 ? 11.559 13.516 5.611 1.00 89.06 89 CYS A CA 1
ATOM 719 C C . CYS A 1 89 ? 11.213 12.674 6.842 1.00 89.06 89 CYS A C 1
ATOM 721 O O . CYS A 1 89 ? 11.911 11.689 7.096 1.00 89.06 89 CYS A O 1
ATOM 723 N N . PRO A 1 90 ? 10.137 13.022 7.572 1.00 91.31 90 PRO A N 1
ATOM 724 C CA . PRO A 1 90 ? 9.623 12.173 8.634 1.00 91.31 90 PRO A CA 1
ATOM 725 C C . PRO A 1 90 ? 9.325 10.768 8.110 1.00 91.31 90 PRO A C 1
ATOM 727 O O . PRO A 1 90 ? 8.724 10.601 7.043 1.00 91.31 90 PRO A O 1
ATOM 730 N N . THR A 1 91 ? 9.753 9.761 8.859 1.00 93.69 91 THR A N 1
ATOM 731 C CA . THR A 1 91 ? 9.420 8.364 8.577 1.00 93.69 91 THR A CA 1
ATOM 732 C C . THR A 1 91 ? 7.945 8.098 8.857 1.00 93.69 91 THR A C 1
ATOM 734 O O . THR A 1 91 ? 7.303 8.797 9.643 1.00 93.69 91 THR A O 1
ATOM 737 N N . GLY A 1 92 ? 7.399 7.044 8.252 1.00 92.06 92 GLY A N 1
ATOM 738 C CA . GLY A 1 92 ? 6.050 6.580 8.567 1.00 92.06 92 GLY A CA 1
ATOM 739 C C . GLY A 1 92 ? 5.864 6.303 10.053 1.00 92.06 92 GLY A C 1
ATOM 740 O O . GLY A 1 92 ? 4.850 6.679 10.633 1.00 92.06 92 GLY A O 1
ATOM 741 N N . PHE A 1 93 ? 6.882 5.709 10.675 1.00 89.12 93 PHE A N 1
ATOM 742 C CA . PHE A 1 93 ? 6.879 5.385 12.094 1.00 89.12 93 PHE A CA 1
ATOM 743 C C . PHE A 1 93 ? 6.910 6.624 13.000 1.00 89.12 93 PHE A C 1
ATOM 745 O O . PHE A 1 93 ? 6.263 6.634 14.043 1.00 89.12 93 PHE A O 1
ATOM 752 N N . GLU A 1 94 ? 7.620 7.687 12.612 1.00 91.38 94 GLU A N 1
ATOM 753 C CA . GLU A 1 94 ? 7.589 8.967 13.331 1.00 91.38 94 GLU A CA 1
ATOM 754 C C . GLU A 1 94 ? 6.218 9.633 13.222 1.00 91.38 94 GLU A C 1
ATOM 756 O O . GLU A 1 94 ? 5.649 9.999 14.245 1.00 91.38 94 GLU A O 1
ATOM 761 N N . LEU A 1 95 ? 5.646 9.706 12.014 1.00 92.38 95 LEU A N 1
ATOM 762 C CA . LEU A 1 95 ? 4.304 10.268 11.799 1.00 92.38 95 LEU A CA 1
ATOM 763 C C . LEU A 1 95 ? 3.228 9.514 12.589 1.00 92.38 95 LEU A C 1
ATOM 765 O O . LEU A 1 95 ? 2.256 10.100 13.065 1.00 92.38 95 LEU A O 1
ATOM 769 N N . LEU A 1 96 ? 3.407 8.205 12.750 1.00 90.56 96 LEU A N 1
ATOM 770 C CA . LEU A 1 96 ? 2.466 7.353 13.455 1.00 90.56 96 LEU A CA 1
ATOM 771 C C . LEU A 1 96 ? 2.354 7.673 14.952 1.00 90.56 96 LEU A C 1
ATOM 773 O O . LEU A 1 96 ? 1.284 7.463 15.523 1.00 90.56 96 LEU A O 1
ATOM 777 N N . LYS A 1 97 ? 3.417 8.195 15.581 1.00 88.31 97 LYS A N 1
ATOM 778 C CA . LYS A 1 97 ? 3.421 8.562 17.011 1.00 88.31 97 LYS A CA 1
ATOM 779 C C . LYS A 1 97 ? 2.443 9.691 17.321 1.00 88.31 97 LYS A C 1
ATOM 781 O O . LYS A 1 97 ? 1.819 9.678 18.376 1.00 88.31 97 LYS A O 1
ATOM 786 N N . ASP A 1 98 ? 2.278 10.609 16.374 1.00 90.19 98 ASP A N 1
ATOM 787 C CA . ASP A 1 98 ? 1.417 11.784 16.508 1.00 90.19 98 ASP A CA 1
ATOM 788 C C . ASP A 1 98 ? 0.030 11.574 15.869 1.00 90.19 98 ASP A C 1
ATOM 790 O O . ASP A 1 98 ? -0.788 12.494 15.823 1.00 90.19 98 ASP A O 1
ATOM 794 N N . THR A 1 99 ? -0.256 10.370 15.357 1.00 92.00 99 THR A N 1
ATOM 795 C CA . THR A 1 99 ? -1.530 10.058 14.697 1.00 92.00 99 THR A CA 1
ATOM 796 C C . THR A 1 99 ? -2.566 9.591 15.728 1.00 92.00 99 THR A C 1
ATOM 798 O O . THR A 1 99 ? -2.404 8.507 16.296 1.00 92.00 99 THR A O 1
ATOM 801 N N . PRO A 1 100 ? -3.648 10.357 15.975 1.00 91.88 100 PRO A N 1
ATOM 802 C CA . PRO A 1 100 ? -4.656 9.989 16.965 1.00 91.88 100 PRO A CA 1
ATOM 803 C C . PRO A 1 100 ? -5.509 8.800 16.504 1.00 91.88 100 PRO A C 1
ATOM 805 O O . PRO A 1 100 ? -5.738 8.607 15.308 1.00 91.88 100 PRO A O 1
ATOM 808 N N . ALA A 1 101 ? -6.024 8.031 17.466 1.00 92.31 101 ALA A N 1
ATOM 809 C CA . ALA A 1 101 ? -7.018 6.993 17.209 1.00 92.31 101 ALA A CA 1
ATOM 810 C C . ALA A 1 101 ? -8.370 7.589 16.753 1.00 92.31 101 ALA A C 1
ATOM 812 O O . ALA A 1 101 ? -8.738 8.680 17.207 1.00 92.31 101 ALA A O 1
ATOM 813 N N . PRO A 1 102 ? -9.155 6.866 15.931 1.00 92.50 102 PRO A N 1
ATOM 814 C CA . PRO A 1 102 ? -8.785 5.630 15.230 1.00 92.50 102 PRO A CA 1
ATOM 815 C C . PRO A 1 102 ? -7.838 5.917 14.050 1.00 92.50 102 PRO A C 1
ATOM 817 O O . PRO A 1 102 ? -8.078 6.845 13.272 1.00 92.50 102 PRO A O 1
ATOM 820 N N . ARG A 1 103 ? -6.770 5.120 13.888 1.00 96.31 103 ARG A N 1
ATOM 821 C CA . ARG A 1 103 ? -5.725 5.394 12.885 1.00 96.31 103 ARG A CA 1
ATOM 822 C C . ARG A 1 103 ? -6.025 4.708 11.552 1.00 96.31 103 ARG A C 1
ATOM 824 O O . ARG A 1 103 ? -6.409 3.540 11.501 1.00 96.31 103 ARG A O 1
ATOM 831 N N . LEU A 1 104 ? -5.792 5.434 10.459 1.00 97.75 104 LEU A N 1
ATOM 832 C CA . LEU A 1 104 ? -5.717 4.874 9.110 1.00 97.75 104 LEU A CA 1
ATOM 833 C C . LEU A 1 104 ? -4.246 4.656 8.761 1.00 97.75 104 LEU A C 1
ATOM 835 O O . LEU A 1 104 ? -3.468 5.606 8.734 1.00 97.75 104 LEU A O 1
ATOM 839 N N . LEU A 1 105 ? -3.870 3.414 8.477 1.00 98.19 105 LEU A N 1
ATOM 840 C CA . LEU A 1 105 ? -2.495 3.021 8.172 1.00 98.19 105 LEU A CA 1
ATOM 841 C C . LEU A 1 105 ? -2.391 2.617 6.708 1.00 98.19 105 LEU A C 1
ATOM 843 O O . LEU A 1 105 ? -3.317 2.022 6.168 1.00 98.19 105 LEU A O 1
ATOM 847 N N . LYS A 1 106 ? -1.261 2.889 6.060 1.00 98.44 106 LYS A N 1
ATOM 848 C CA . LYS A 1 106 ? -0.978 2.429 4.696 1.00 98.44 106 LYS A CA 1
ATOM 849 C C . LYS A 1 106 ? 0.220 1.484 4.697 1.00 98.44 106 LYS A C 1
ATOM 851 O O . LYS A 1 106 ? 1.214 1.770 5.358 1.00 98.44 106 LYS A O 1
ATOM 856 N N . THR A 1 107 ? 0.175 0.440 3.870 1.00 98.62 107 THR A N 1
ATOM 857 C CA . THR A 1 107 ? 1.347 -0.384 3.543 1.00 98.62 107 THR A CA 1
ATOM 858 C C . THR A 1 107 ? 1.292 -0.968 2.124 1.00 98.62 107 THR A C 1
ATOM 860 O O . THR A 1 107 ? 0.224 -1.071 1.509 1.00 98.62 107 THR A O 1
ATOM 863 N N . HIS A 1 108 ? 2.460 -1.335 1.602 1.00 98.69 108 HIS A N 1
ATOM 864 C CA . HIS A 1 108 ? 2.646 -2.159 0.406 1.00 98.69 108 HIS A CA 1
ATOM 865 C C . HIS A 1 108 ? 3.416 -3.448 0.722 1.00 98.69 108 HIS A C 1
ATOM 867 O O . HIS A 1 108 ? 3.824 -4.152 -0.197 1.00 98.69 108 HIS A O 1
ATOM 873 N N . LEU A 1 109 ? 3.663 -3.743 2.003 1.00 98.50 109 LEU A N 1
ATOM 874 C CA . LEU A 1 109 ? 4.424 -4.921 2.387 1.00 98.50 109 LEU A CA 1
ATOM 875 C C . LEU A 1 109 ? 3.663 -6.207 2.031 1.00 98.50 109 LEU A C 1
ATOM 877 O O . LEU A 1 109 ? 2.473 -6.323 2.352 1.00 98.50 109 LEU A O 1
ATOM 881 N N . PRO A 1 110 ? 4.351 -7.202 1.446 1.00 98.19 110 PRO A N 1
ATOM 882 C CA . PRO A 1 110 ? 3.820 -8.553 1.385 1.00 98.19 110 PRO A CA 1
ATOM 883 C C . PRO A 1 110 ? 3.710 -9.143 2.796 1.00 98.19 110 PRO A C 1
ATOM 885 O O . PRO A 1 110 ? 4.379 -8.691 3.733 1.00 98.19 110 PRO A O 1
ATOM 888 N N . LEU A 1 111 ? 2.900 -10.189 2.954 1.00 97.75 111 LEU A N 1
ATOM 889 C CA . LEU A 1 111 ? 2.604 -10.790 4.260 1.00 97.75 111 LEU A CA 1
ATOM 890 C C . LEU A 1 111 ? 3.861 -11.264 4.999 1.00 97.75 111 LEU A C 1
ATOM 892 O O . LEU A 1 111 ? 3.926 -11.146 6.218 1.00 97.75 111 LEU A O 1
ATOM 896 N N . THR A 1 112 ? 4.892 -11.718 4.280 1.00 96.88 112 THR A N 1
ATOM 897 C CA . THR A 1 112 ? 6.186 -12.138 4.856 1.00 96.88 112 THR A CA 1
ATOM 898 C C . THR A 1 112 ? 6.921 -11.022 5.613 1.00 96.88 112 THR A C 1
ATOM 900 O O . THR A 1 112 ? 7.752 -11.303 6.482 1.00 96.88 112 THR A O 1
ATOM 903 N N . LEU A 1 113 ? 6.647 -9.760 5.277 1.00 97.69 113 LEU A N 1
ATOM 904 C CA . LEU A 1 113 ? 7.263 -8.585 5.895 1.00 97.69 113 LEU A CA 1
ATOM 905 C C . LEU A 1 113 ? 6.287 -7.775 6.752 1.00 97.69 113 LEU A C 1
ATOM 907 O O . LEU A 1 113 ? 6.702 -6.808 7.387 1.00 97.69 113 LEU A O 1
ATOM 911 N N . LEU A 1 114 ? 5.008 -8.149 6.778 1.00 97.06 114 LEU A N 1
ATOM 912 C CA . LEU A 1 114 ? 3.992 -7.425 7.524 1.00 97.06 114 LEU A CA 1
ATOM 913 C C . LEU A 1 114 ? 4.236 -7.567 9.041 1.00 97.06 114 LEU A C 1
ATOM 915 O O . LEU A 1 114 ? 4.448 -8.685 9.516 1.00 97.06 114 LEU A O 1
ATOM 919 N N . PRO A 1 115 ? 4.173 -6.475 9.830 1.00 96.62 115 PRO A N 1
ATOM 920 C CA . PRO A 1 115 ? 4.286 -6.564 11.283 1.00 96.62 115 PRO A CA 1
ATOM 921 C C . PRO A 1 115 ? 3.232 -7.498 11.886 1.00 96.62 115 PRO A C 1
ATOM 923 O O . PRO A 1 115 ? 2.029 -7.262 11.752 1.00 96.62 115 PRO A O 1
ATOM 926 N N . GLN A 1 116 ? 3.688 -8.533 12.594 1.00 95.88 116 GLN A N 1
ATOM 927 C CA . GLN A 1 116 ? 2.836 -9.606 13.120 1.00 95.88 116 GLN A CA 1
ATOM 928 C C . GLN A 1 116 ? 1.720 -9.084 14.042 1.00 95.88 116 GLN A C 1
ATOM 930 O O . GLN A 1 116 ? 0.596 -9.579 13.997 1.00 95.88 116 GLN A O 1
ATOM 935 N N . THR A 1 117 ? 1.984 -7.999 14.780 1.00 97.12 117 THR A N 1
ATOM 936 C CA . THR A 1 117 ? 1.001 -7.325 15.644 1.00 97.12 117 THR A CA 1
ATOM 937 C C . THR A 1 117 ? -0.304 -6.950 14.920 1.00 97.12 117 THR A C 1
ATOM 939 O O . THR A 1 117 ? -1.366 -7.016 15.531 1.00 97.12 117 THR A O 1
ATOM 942 N N . LEU A 1 118 ? -0.270 -6.628 13.616 1.00 97.00 118 LEU A N 1
ATOM 943 C CA . LEU A 1 118 ? -1.473 -6.316 12.823 1.00 97.00 118 LEU A CA 1
ATOM 944 C C . LEU A 1 118 ? -2.381 -7.542 12.668 1.00 97.00 118 LEU A C 1
ATOM 946 O O . LEU A 1 118 ? -3.610 -7.425 12.673 1.00 97.00 118 LEU A O 1
ATOM 950 N N . LEU A 1 119 ? -1.769 -8.720 12.529 1.00 96.25 119 LEU A N 1
ATOM 951 C CA . LEU A 1 119 ? -2.473 -9.990 12.409 1.00 96.25 119 LEU A CA 1
ATOM 952 C C . LEU A 1 119 ? -2.989 -10.459 13.774 1.00 96.25 119 LEU A C 1
ATOM 954 O O . LEU A 1 119 ? -4.149 -10.861 13.889 1.00 96.25 119 LEU A O 1
ATOM 958 N N . ASP A 1 120 ? -2.157 -10.339 14.806 1.00 96.00 120 ASP A N 1
ATOM 959 C CA . ASP A 1 120 ? -2.481 -10.761 16.170 1.00 96.00 120 ASP A CA 1
ATOM 960 C C . ASP A 1 120 ? -3.637 -9.938 16.757 1.00 96.00 120 ASP A C 1
ATOM 962 O O . ASP A 1 120 ? -4.576 -10.498 17.319 1.00 96.00 120 ASP A O 1
ATOM 966 N N . GLN A 1 121 ? -3.625 -8.615 16.548 1.00 96.25 121 GLN A N 1
ATOM 967 C CA . GLN A 1 121 ? -4.673 -7.695 17.014 1.00 96.25 121 GLN A CA 1
ATOM 968 C C . GLN A 1 121 ? -5.945 -7.719 16.155 1.00 96.25 121 GLN A C 1
ATOM 970 O O . GLN A 1 121 ? -6.874 -6.955 16.407 1.00 96.25 121 GLN A O 1
ATOM 975 N N . LYS A 1 122 ? -6.006 -8.570 15.120 1.00 94.44 122 LYS A N 1
ATOM 976 C CA . LYS A 1 122 ? -7.154 -8.657 14.200 1.00 94.44 122 LYS A CA 1
ATOM 977 C C . LYS A 1 122 ? -7.555 -7.305 13.598 1.00 94.44 122 LYS A C 1
ATOM 979 O O . LYS A 1 122 ? -8.736 -7.060 13.348 1.00 94.44 122 LYS A O 1
ATOM 984 N N . VAL A 1 123 ? -6.557 -6.468 13.295 1.00 97.00 123 VAL A N 1
ATOM 985 C CA . VAL A 1 123 ? -6.746 -5.170 12.634 1.00 97.00 123 VAL A CA 1
ATOM 986 C C . VAL A 1 123 ? -7.520 -5.360 11.338 1.00 97.00 123 VAL A C 1
ATOM 988 O O . VAL A 1 123 ? -7.209 -6.247 10.538 1.00 97.00 123 VAL A O 1
ATOM 991 N N . LYS A 1 124 ? -8.531 -4.517 11.121 1.00 97.19 124 LYS A N 1
ATOM 992 C CA . LYS A 1 124 ? -9.340 -4.551 9.901 1.00 97.19 124 LYS A CA 1
ATOM 993 C C . LYS A 1 124 ? -8.491 -4.129 8.713 1.00 97.19 124 LYS A C 1
ATOM 995 O O . LYS A 1 124 ? -7.823 -3.099 8.756 1.00 97.19 124 LYS A O 1
ATOM 1000 N N . VAL A 1 125 ? -8.567 -4.893 7.630 1.00 98.25 125 VAL A N 1
ATOM 1001 C CA . VAL A 1 125 ? -7.816 -4.616 6.405 1.00 98.25 125 VAL A CA 1
ATOM 1002 C C . VAL A 1 125 ? -8.771 -4.196 5.298 1.00 98.25 125 VAL A C 1
ATOM 1004 O O . VAL A 1 125 ? -9.759 -4.876 5.026 1.00 98.25 125 VAL A O 1
ATOM 1007 N N . VAL A 1 126 ? -8.437 -3.113 4.605 1.00 98.44 126 VAL A N 1
ATOM 1008 C CA . VAL A 1 126 ? -9.002 -2.771 3.300 1.00 98.44 126 VAL A CA 1
ATOM 1009 C C . VAL A 1 126 ? -7.923 -3.013 2.254 1.00 98.44 126 VAL A C 1
ATOM 1011 O O . VAL A 1 126 ? -6.948 -2.265 2.171 1.00 98.44 126 VAL A O 1
ATOM 1014 N N . TYR A 1 127 ? -8.090 -4.082 1.476 1.00 98.75 127 TYR A N 1
ATOM 1015 C CA . TYR A 1 127 ? -7.172 -4.439 0.404 1.00 98.75 127 TYR A CA 1
ATOM 1016 C C . TYR A 1 127 ? -7.714 -3.981 -0.947 1.00 98.75 127 TYR A C 1
ATOM 1018 O O . TYR A 1 127 ? -8.880 -4.231 -1.238 1.00 98.75 127 TYR A O 1
ATOM 1026 N N . VAL A 1 128 ? -6.890 -3.361 -1.796 1.00 98.56 128 VAL A N 1
ATOM 1027 C CA . VAL A 1 128 ? -7.286 -3.003 -3.174 1.00 98.56 128 VAL A CA 1
ATOM 1028 C C . VAL A 1 128 ? -6.358 -3.657 -4.190 1.00 98.56 128 VAL A C 1
ATOM 1030 O O . VAL A 1 128 ? -5.159 -3.374 -4.233 1.00 98.56 128 VAL A O 1
ATOM 1033 N N . ALA A 1 129 ? -6.937 -4.502 -5.039 1.00 98.44 129 ALA A N 1
ATOM 1034 C CA . ALA A 1 129 ? -6.302 -5.069 -6.217 1.00 98.44 129 ALA A CA 1
ATOM 1035 C C . ALA A 1 129 ? -6.640 -4.262 -7.473 1.00 98.44 129 ALA A C 1
ATOM 1037 O O . ALA A 1 129 ? -7.681 -3.616 -7.568 1.00 98.44 129 ALA A O 1
ATOM 1038 N N . ARG A 1 130 ? -5.772 -4.347 -8.475 1.00 98.50 130 ARG A N 1
ATOM 1039 C CA . ARG A 1 130 ? -5.983 -3.792 -9.813 1.00 98.50 130 ARG A CA 1
ATOM 1040 C C . ARG A 1 130 ? -5.407 -4.756 -10.839 1.00 98.50 130 ARG A C 1
ATOM 1042 O O . ARG A 1 130 ? -4.446 -5.462 -10.532 1.00 98.50 130 ARG A O 1
ATOM 1049 N N . ASN A 1 131 ? -5.973 -4.788 -12.044 1.00 98.19 131 ASN A N 1
ATOM 1050 C CA . ASN A 1 131 ? -5.461 -5.627 -13.124 1.00 98.19 131 ASN A CA 1
ATOM 1051 C C . ASN A 1 131 ? -3.964 -5.362 -13.397 1.00 98.19 131 ASN A C 1
ATOM 1053 O O . ASN A 1 131 ? -3.526 -4.213 -13.472 1.00 98.19 131 ASN A O 1
ATOM 1057 N N . ALA A 1 132 ? -3.186 -6.437 -13.563 1.00 98.12 132 ALA A N 1
ATOM 1058 C CA . ALA A 1 132 ? -1.724 -6.374 -13.650 1.00 98.12 132 ALA A CA 1
ATOM 1059 C C . ALA A 1 132 ? -1.207 -5.481 -14.786 1.00 98.12 132 ALA A C 1
ATOM 1061 O O . ALA A 1 132 ? -0.195 -4.807 -14.626 1.00 98.12 132 ALA A O 1
ATOM 1062 N N . LYS A 1 133 ? -1.909 -5.459 -15.926 1.00 98.19 133 LYS A N 1
ATOM 1063 C CA . LYS A 1 133 ? -1.494 -4.698 -17.113 1.00 98.19 133 LYS A CA 1
ATOM 1064 C C . LYS A 1 133 ? -1.482 -3.200 -16.820 1.00 98.19 133 LYS A C 1
ATOM 1066 O O . LYS A 1 133 ? -0.481 -2.529 -17.055 1.00 98.19 133 LYS A O 1
ATOM 1071 N N . ASP A 1 134 ? -2.563 -2.692 -16.234 1.00 98.50 134 ASP A N 1
ATOM 1072 C CA . ASP A 1 134 ? -2.635 -1.292 -15.826 1.00 98.50 134 ASP A CA 1
ATOM 1073 C C . ASP A 1 134 ? -1.678 -0.964 -14.677 1.00 98.50 134 ASP A C 1
ATOM 1075 O O . ASP A 1 134 ? -1.142 0.148 -14.617 1.00 98.50 134 ASP A O 1
ATOM 1079 N N . VAL A 1 135 ? -1.479 -1.909 -13.751 1.00 98.75 135 VAL A N 1
ATOM 1080 C CA . VAL A 1 135 ? -0.502 -1.758 -12.668 1.00 98.75 135 VAL A CA 1
ATOM 1081 C C . VAL A 1 135 ? 0.889 -1.560 -13.256 1.00 98.75 135 VAL A C 1
ATOM 1083 O O . VAL A 1 135 ? 1.515 -0.556 -12.929 1.00 98.75 135 VAL A O 1
ATOM 1086 N N . ALA A 1 136 ? 1.337 -2.432 -14.164 1.00 98.62 136 ALA A N 1
ATOM 1087 C CA . ALA A 1 136 ? 2.654 -2.350 -14.793 1.00 98.62 136 ALA A CA 1
ATOM 1088 C C . ALA A 1 136 ? 2.877 -0.989 -15.474 1.00 98.62 136 ALA A C 1
ATOM 1090 O O . ALA A 1 136 ? 3.861 -0.305 -15.189 1.00 98.62 136 ALA A O 1
ATOM 1091 N N . VAL A 1 137 ? 1.920 -0.531 -16.291 1.00 98.69 137 VAL A N 1
ATOM 1092 C CA . VAL A 1 137 ? 2.004 0.779 -16.964 1.00 98.69 137 VAL A CA 1
ATOM 1093 C C . VAL A 1 137 ? 2.079 1.918 -15.943 1.00 98.69 137 VAL A C 1
ATOM 1095 O O . VAL A 1 137 ? 2.958 2.781 -16.017 1.00 98.69 137 VAL A O 1
ATOM 1098 N N . SER A 1 138 ? 1.186 1.930 -14.948 1.00 98.62 138 SER A N 1
ATOM 1099 C CA . SER A 1 138 ? 1.191 2.963 -13.906 1.00 98.62 138 SER A CA 1
ATOM 1100 C C . SER A 1 138 ? 2.487 2.953 -13.090 1.00 98.62 138 SER A C 1
ATOM 1102 O O . SER A 1 138 ? 2.973 4.014 -12.679 1.00 98.62 138 SER A O 1
ATOM 1104 N N . TYR A 1 139 ? 3.058 1.771 -12.861 1.00 98.69 139 TYR A N 1
ATOM 1105 C CA . TYR A 1 139 ? 4.260 1.599 -12.062 1.00 98.69 139 TYR A CA 1
ATOM 1106 C C . TYR A 1 139 ? 5.509 2.060 -12.808 1.00 98.69 139 TYR A C 1
ATOM 1108 O O . TYR A 1 139 ? 6.306 2.800 -12.230 1.00 98.69 139 TYR A O 1
ATOM 1116 N N . TYR A 1 140 ? 5.604 1.782 -14.109 1.00 98.69 140 TYR A N 1
ATOM 1117 C CA . TYR A 1 140 ?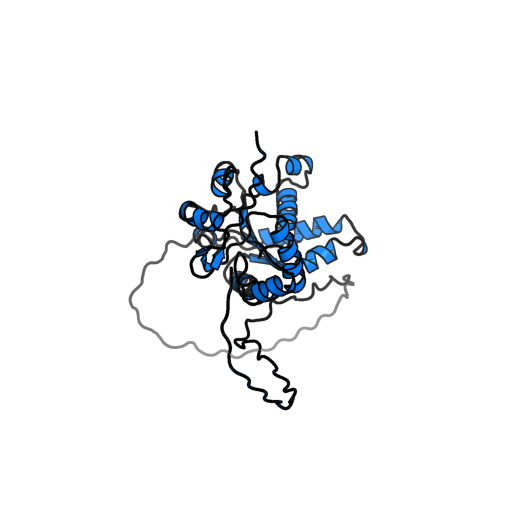 6.664 2.308 -14.969 1.00 98.69 140 TYR A CA 1
ATOM 1118 C C . TYR A 1 140 ? 6.747 3.839 -14.904 1.00 98.69 140 TYR A C 1
ATOM 1120 O O . TYR A 1 140 ? 7.797 4.425 -14.621 1.00 98.69 140 TYR A O 1
ATOM 1128 N N . HIS A 1 141 ? 5.611 4.521 -15.081 1.00 98.56 141 HIS A N 1
ATOM 1129 C CA . HIS A 1 141 ? 5.564 5.980 -14.972 1.00 98.56 141 HIS A CA 1
ATOM 1130 C C . HIS A 1 141 ? 5.898 6.470 -13.559 1.00 98.56 141 HIS A C 1
ATOM 1132 O O . HIS A 1 141 ? 6.548 7.508 -13.401 1.00 98.56 141 HIS A O 1
ATOM 1138 N N . PHE A 1 142 ? 5.499 5.721 -12.530 1.00 98.19 142 PHE A N 1
ATOM 1139 C CA . PHE A 1 142 ? 5.826 6.058 -11.152 1.00 98.19 142 PHE A CA 1
ATOM 1140 C C . PHE A 1 142 ? 7.330 5.962 -10.864 1.00 98.19 142 PHE A C 1
ATOM 1142 O O . PHE A 1 142 ? 7.885 6.895 -10.288 1.00 98.19 142 PHE A O 1
ATOM 1149 N N . TYR A 1 143 ? 8.014 4.921 -11.342 1.00 97.56 143 TYR A N 1
ATOM 1150 C CA . TYR A 1 143 ? 9.475 4.797 -11.262 1.00 97.56 143 TYR A CA 1
ATOM 1151 C C . TYR A 1 143 ? 10.196 5.984 -11.924 1.00 97.56 143 TYR A C 1
ATOM 1153 O O . TYR A 1 143 ? 11.199 6.504 -11.416 1.00 97.56 143 TYR A O 1
ATOM 1161 N N . ARG A 1 144 ? 9.673 6.477 -13.055 1.00 96.19 144 ARG A N 1
ATOM 1162 C CA . ARG A 1 144 ? 10.248 7.636 -13.757 1.00 96.19 144 ARG A CA 1
ATOM 1163 C C . ARG A 1 144 ? 10.171 8.920 -12.924 1.00 96.19 144 ARG A C 1
ATOM 1165 O O . ARG A 1 144 ? 11.161 9.662 -12.882 1.00 96.19 144 ARG A O 1
ATOM 1172 N N . MET A 1 145 ? 9.049 9.169 -12.243 1.00 95.19 145 MET A N 1
ATOM 1173 C CA . MET A 1 145 ? 8.864 10.370 -11.413 1.00 95.19 145 MET A CA 1
ATOM 1174 C C . MET A 1 145 ? 9.514 10.259 -10.026 1.00 95.19 145 MET A C 1
ATOM 1176 O O . MET A 1 145 ? 10.197 11.187 -9.601 1.00 95.19 145 MET A O 1
ATOM 1180 N N . ALA A 1 146 ? 9.353 9.131 -9.333 1.00 93.38 146 ALA A N 1
ATOM 1181 C CA . ALA A 1 146 ? 9.767 8.961 -7.947 1.00 93.38 146 ALA A CA 1
ATOM 1182 C C . ALA A 1 146 ? 11.221 8.478 -7.885 1.00 93.38 146 ALA A C 1
ATOM 1184 O O . ALA A 1 146 ? 11.497 7.288 -8.039 1.00 93.38 146 ALA A O 1
ATOM 1185 N N . LYS A 1 147 ? 12.149 9.415 -7.649 1.00 92.50 147 LYS A N 1
ATOM 1186 C CA . LYS A 1 147 ? 13.608 9.192 -7.718 1.00 92.50 147 LYS A CA 1
ATOM 1187 C C . LYS A 1 147 ? 14.174 8.220 -6.678 1.00 92.50 147 LYS A C 1
ATOM 1189 O O . LYS A 1 147 ? 15.302 7.781 -6.825 1.00 92.50 147 LYS A O 1
ATOM 1194 N N . VAL A 1 148 ? 13.371 7.828 -5.692 1.00 93.44 148 VAL A N 1
ATOM 1195 C CA . VAL A 1 148 ? 13.709 6.780 -4.714 1.00 93.44 148 VAL A CA 1
ATOM 1196 C C . VAL A 1 148 ? 13.789 5.380 -5.329 1.00 93.44 148 VAL A C 1
ATOM 1198 O O . VAL A 1 148 ? 14.398 4.496 -4.741 1.00 93.44 148 VAL A O 1
ATOM 1201 N N . HIS A 1 149 ? 13.167 5.175 -6.493 1.00 96.25 149 HIS A N 1
ATOM 1202 C CA . HIS A 1 149 ? 13.257 3.922 -7.236 1.00 96.25 149 HIS A CA 1
ATOM 1203 C C . HIS A 1 149 ? 14.511 3.916 -8.118 1.00 96.25 149 HIS A C 1
ATOM 1205 O O . HIS A 1 149 ? 14.901 4.989 -8.614 1.00 96.25 149 HIS A O 1
ATOM 1211 N N . PRO A 1 150 ? 15.072 2.729 -8.420 1.00 96.25 150 PRO A N 1
ATOM 1212 C CA . PRO A 1 150 ? 16.099 2.599 -9.445 1.00 96.25 150 PRO A CA 1
ATOM 1213 C C . PRO A 1 150 ? 15.582 3.098 -10.802 1.00 96.25 150 PRO A C 1
ATOM 1215 O O . PRO A 1 150 ? 14.389 3.350 -11.006 1.00 96.25 150 PRO A O 1
ATOM 1218 N N . ASN A 1 151 ? 16.499 3.307 -11.744 1.00 96.00 151 ASN A N 1
ATOM 1219 C CA . ASN A 1 151 ? 16.117 3.715 -13.090 1.00 96.00 151 ASN A CA 1
ATOM 1220 C C . ASN A 1 151 ? 15.297 2.589 -13.754 1.00 96.00 151 ASN A C 1
ATOM 1222 O O . ASN A 1 151 ? 15.828 1.492 -13.874 1.00 96.00 151 ASN A O 1
ATOM 1226 N N . PRO A 1 152 ? 14.050 2.835 -14.203 1.00 95.88 152 PRO A N 1
ATOM 1227 C CA . PRO A 1 152 ? 13.225 1.788 -14.811 1.00 95.88 152 PRO A CA 1
ATOM 1228 C C . PRO A 1 152 ? 13.681 1.359 -16.211 1.00 95.88 152 PRO A C 1
ATOM 1230 O O . PRO A 1 152 ? 13.109 0.431 -16.761 1.00 95.88 152 PRO A O 1
ATOM 1233 N N . GLY A 1 153 ? 14.629 2.063 -16.838 1.00 96.50 153 GLY A N 1
ATOM 1234 C CA . GLY A 1 153 ? 15.035 1.760 -18.210 1.00 96.50 153 GLY A CA 1
ATOM 1235 C C . GLY A 1 153 ? 13.913 1.983 -19.235 1.00 96.50 153 GLY A C 1
ATOM 1236 O O . GLY A 1 153 ? 13.101 2.916 -19.124 1.00 96.50 153 GLY A O 1
ATOM 1237 N N . THR A 1 154 ? 13.900 1.154 -20.280 1.00 98.31 154 THR A N 1
ATOM 1238 C CA . THR A 1 154 ? 12.838 1.146 -21.296 1.00 98.31 154 THR A CA 1
ATOM 1239 C C . THR A 1 154 ? 11.578 0.469 -20.760 1.00 98.31 154 THR A C 1
ATOM 1241 O O . THR A 1 154 ? 11.619 -0.255 -19.769 1.00 98.31 154 THR A O 1
ATOM 1244 N N . TRP A 1 155 ? 10.442 0.712 -21.416 1.00 98.44 155 TRP A N 1
ATOM 1245 C CA . TRP A 1 155 ? 9.191 0.037 -21.068 1.00 98.44 155 TRP A CA 1
ATOM 1246 C C . TRP A 1 155 ? 9.317 -1.489 -21.168 1.00 98.44 155 TRP A C 1
ATOM 1248 O O . TRP A 1 155 ? 8.905 -2.182 -20.247 1.00 98.44 155 TRP A O 1
ATOM 1258 N N . ASP A 1 156 ? 9.920 -1.998 -22.244 1.00 98.44 156 ASP A N 1
ATOM 1259 C CA . ASP A 1 156 ? 10.079 -3.434 -22.483 1.00 98.44 156 ASP A CA 1
ATOM 1260 C C . ASP A 1 156 ? 10.905 -4.106 -21.378 1.00 98.44 156 ASP A C 1
ATOM 1262 O O . ASP A 1 156 ? 10.470 -5.103 -20.816 1.00 98.44 156 ASP A O 1
ATOM 1266 N N . SER A 1 157 ? 12.038 -3.504 -20.992 1.00 98.12 157 SER A N 1
ATOM 1267 C CA . SER A 1 157 ? 12.862 -3.999 -19.878 1.00 98.12 157 SER A CA 1
ATOM 1268 C C . SER A 1 157 ? 12.084 -3.997 -18.565 1.00 98.12 157 SER A C 1
ATOM 1270 O O . SER A 1 157 ? 12.068 -4.995 -17.857 1.00 98.12 157 SER A O 1
ATOM 1272 N N . PHE A 1 158 ? 11.394 -2.896 -18.257 1.00 98.62 158 PHE A N 1
ATOM 1273 C CA . PHE A 1 158 ? 10.607 -2.800 -17.031 1.00 98.62 158 PHE A CA 1
ATOM 1274 C C . PHE A 1 158 ? 9.475 -3.832 -16.979 1.00 98.62 158 PHE A C 1
ATOM 1276 O O . PHE A 1 158 ? 9.130 -4.319 -15.905 1.00 98.62 158 PHE A O 1
ATOM 1283 N N . LEU A 1 159 ? 8.851 -4.135 -18.120 1.00 98.56 159 LEU A N 1
ATOM 1284 C CA . LEU A 1 159 ? 7.780 -5.121 -18.186 1.00 98.56 159 LEU A CA 1
ATOM 1285 C C . LEU A 1 159 ? 8.304 -6.534 -17.896 1.00 98.56 159 LEU A C 1
ATOM 1287 O O . LEU A 1 159 ? 7.632 -7.268 -17.173 1.00 98.56 159 LEU A O 1
ATOM 1291 N N . GLU A 1 160 ? 9.489 -6.892 -18.399 1.00 98.56 160 GLU A N 1
ATOM 1292 C CA . GLU A 1 160 ? 10.161 -8.153 -18.053 1.00 98.56 160 GLU A CA 1
ATOM 1293 C C . GLU A 1 160 ? 10.467 -8.222 -16.549 1.00 98.56 160 GLU A C 1
ATOM 1295 O O . GLU A 1 160 ? 10.042 -9.170 -15.886 1.00 98.56 160 GLU A O 1
ATOM 1300 N N . ASP A 1 161 ? 11.068 -7.170 -15.977 1.00 98.50 161 ASP A N 1
ATOM 1301 C CA . ASP A 1 161 ? 11.352 -7.090 -14.535 1.00 98.50 161 ASP A CA 1
ATOM 1302 C C . ASP A 1 161 ? 10.061 -7.214 -13.701 1.00 98.50 161 ASP A C 1
ATOM 1304 O O . ASP A 1 161 ? 10.013 -7.899 -12.677 1.00 98.50 161 ASP A O 1
ATOM 1308 N N . PHE A 1 162 ? 8.971 -6.576 -14.143 1.00 98.75 162 PHE A N 1
ATOM 1309 C CA . PHE A 1 162 ? 7.665 -6.658 -13.489 1.00 98.75 162 PHE A CA 1
ATOM 1310 C C . PHE A 1 162 ? 7.091 -8.080 -13.521 1.00 98.75 162 PHE A C 1
ATOM 1312 O O . PHE A 1 162 ? 6.558 -8.549 -12.513 1.00 98.75 162 PHE A O 1
ATOM 1319 N N . MET A 1 163 ? 7.190 -8.776 -14.659 1.00 98.25 163 MET A N 1
ATOM 1320 C CA . MET A 1 163 ? 6.724 -10.160 -14.791 1.00 98.25 163 MET A CA 1
ATOM 1321 C C . MET A 1 163 ? 7.561 -11.130 -13.950 1.00 98.25 163 MET A C 1
ATOM 1323 O O . MET A 1 163 ? 6.992 -12.057 -13.373 1.00 98.25 163 MET A O 1
ATOM 1327 N N . ALA A 1 164 ? 8.868 -10.885 -13.837 1.00 98.19 164 ALA A N 1
ATOM 1328 C CA . ALA A 1 164 ? 9.784 -11.645 -12.990 1.00 98.19 164 ALA A CA 1
ATOM 1329 C C . ALA A 1 164 ? 9.640 -11.321 -11.488 1.00 98.19 164 ALA A C 1
ATOM 1331 O O . ALA A 1 164 ? 10.090 -12.090 -10.642 1.00 98.19 164 ALA A O 1
ATOM 1332 N N . GLY A 1 165 ? 8.982 -10.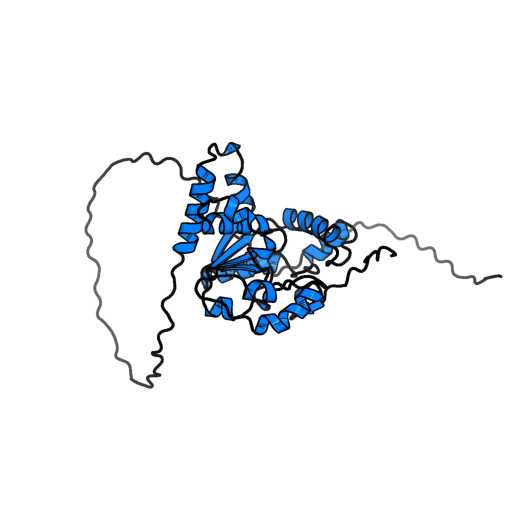211 -11.136 1.00 98.00 165 GLY A N 1
ATOM 1333 C CA . GLY A 1 165 ? 8.863 -9.755 -9.751 1.00 98.00 165 GLY A CA 1
ATOM 1334 C C . GLY A 1 165 ? 10.135 -9.093 -9.212 1.00 98.00 165 GLY A C 1
ATOM 1335 O O . GLY A 1 165 ? 10.302 -9.014 -8.000 1.00 98.00 165 GLY A O 1
ATOM 1336 N N . GLU A 1 166 ? 11.002 -8.584 -10.089 1.00 98.31 166 GLU A N 1
ATOM 1337 C CA . GLU A 1 166 ? 12.258 -7.890 -9.757 1.00 98.31 166 GLU A CA 1
ATOM 1338 C C . GLU A 1 166 ? 12.073 -6.368 -9.579 1.00 98.31 166 GLU A C 1
ATOM 1340 O O . GLU A 1 166 ? 13.016 -5.577 -9.593 1.00 98.31 166 GLU A O 1
ATOM 1345 N N . VAL A 1 167 ? 10.829 -5.935 -9.367 1.00 98.56 167 VAL A N 1
ATOM 1346 C CA . VAL A 1 167 ? 10.455 -4.552 -9.042 1.00 98.56 167 VAL A CA 1
ATOM 1347 C C . VAL A 1 167 ? 10.201 -4.396 -7.543 1.00 98.56 167 VAL A C 1
ATOM 1349 O O . VAL A 1 167 ? 9.983 -5.368 -6.834 1.00 98.56 167 VAL A O 1
ATOM 1352 N N . SER A 1 168 ? 10.192 -3.165 -7.033 1.00 98.50 168 SER A N 1
ATOM 1353 C CA . SER A 1 168 ? 9.968 -2.868 -5.616 1.00 98.50 168 SER A CA 1
ATOM 1354 C C . SER A 1 168 ? 8.658 -3.498 -5.136 1.00 98.50 168 SER A C 1
ATOM 1356 O O . SER A 1 168 ? 7.636 -3.401 -5.809 1.00 98.50 168 SER A O 1
ATOM 1358 N N . TYR A 1 169 ? 8.700 -4.090 -3.942 1.00 98.62 169 TYR A N 1
ATOM 1359 C CA . TYR A 1 169 ? 7.655 -4.927 -3.336 1.00 98.62 169 TYR A CA 1
ATOM 1360 C C . TYR A 1 169 ? 7.439 -6.301 -3.985 1.00 98.62 169 TYR A C 1
ATOM 1362 O O . TYR A 1 169 ? 6.593 -7.067 -3.526 1.00 98.62 169 TYR A O 1
ATOM 1370 N N . GLY A 1 170 ? 8.238 -6.658 -4.989 1.00 98.44 170 GLY A N 1
ATOM 1371 C CA . GLY A 1 170 ? 8.281 -7.992 -5.565 1.00 98.44 170 GLY A CA 1
ATOM 1372 C C . GLY A 1 170 ? 7.145 -8.293 -6.542 1.00 98.44 170 GLY A C 1
ATOM 1373 O O . GLY A 1 170 ? 6.618 -7.419 -7.242 1.00 98.44 170 GLY A O 1
ATOM 1374 N N . SER A 1 171 ? 6.776 -9.573 -6.590 1.00 98.62 171 SER A N 1
ATOM 1375 C CA . SER A 1 171 ? 5.794 -10.121 -7.525 1.00 98.62 171 SER A CA 1
ATOM 1376 C C . SER A 1 171 ? 4.374 -9.629 -7.241 1.00 98.62 171 SER A C 1
ATOM 1378 O O . SER A 1 171 ? 3.788 -9.924 -6.196 1.00 98.62 171 SER A O 1
ATOM 1380 N N . TRP A 1 172 ? 3.772 -8.956 -8.229 1.00 98.75 172 TRP A N 1
ATOM 1381 C CA . TRP A 1 172 ? 2.347 -8.610 -8.202 1.00 98.75 172 TRP A CA 1
ATOM 1382 C C . TRP A 1 172 ? 1.473 -9.855 -8.020 1.00 98.75 172 TRP A C 1
ATOM 1384 O O . TRP A 1 172 ? 0.530 -9.820 -7.232 1.00 98.75 172 TRP A O 1
ATOM 1394 N N . TYR A 1 173 ? 1.805 -10.955 -8.710 1.00 98.06 173 TYR A N 1
ATOM 1395 C CA . TYR A 1 173 ? 1.030 -12.199 -8.692 1.00 98.06 173 TYR A CA 1
ATOM 1396 C C . TYR A 1 173 ? 0.940 -12.779 -7.284 1.00 98.06 173 TYR A C 1
ATOM 1398 O O . TYR A 1 173 ? -0.153 -13.088 -6.812 1.00 98.06 173 TYR A O 1
ATOM 1406 N N . GLN A 1 174 ? 2.085 -12.877 -6.605 1.00 98.31 174 GLN A N 1
ATOM 1407 C CA . GLN A 1 174 ? 2.148 -13.372 -5.236 1.00 98.31 174 GLN A CA 1
ATOM 1408 C C . GLN A 1 174 ? 1.378 -12.445 -4.296 1.00 98.31 174 GLN A C 1
ATOM 1410 O O . GLN A 1 174 ? 0.519 -12.908 -3.550 1.00 98.31 174 GLN A O 1
ATOM 1415 N N . HIS A 1 175 ? 1.619 -11.135 -4.393 1.00 98.69 175 HIS A N 1
ATOM 1416 C CA . HIS A 1 175 ? 1.028 -10.148 -3.496 1.00 98.69 175 HIS A CA 1
ATOM 1417 C C . HIS A 1 175 ? -0.506 -10.131 -3.569 1.00 98.69 175 HIS A C 1
ATOM 1419 O O . HIS A 1 175 ? -1.185 -10.109 -2.546 1.00 98.69 175 HIS A O 1
ATOM 1425 N N . VAL A 1 176 ? -1.109 -10.151 -4.763 1.00 98.31 176 VAL A N 1
ATOM 1426 C CA . VAL A 1 176 ? -2.581 -10.143 -4.854 1.00 98.31 176 VAL A CA 1
ATOM 1427 C C . VAL A 1 176 ? -3.209 -11.443 -4.360 1.00 98.31 176 VAL A C 1
ATOM 1429 O O . VAL A 1 176 ? -4.326 -11.397 -3.841 1.00 98.31 176 VAL A O 1
ATOM 1432 N N . GLN A 1 177 ? -2.512 -12.573 -4.497 1.00 97.69 177 GLN A N 1
ATOM 1433 C CA . GLN A 1 177 ? -3.009 -13.887 -4.096 1.00 97.69 177 GLN A CA 1
ATOM 1434 C C . GLN A 1 177 ? -2.875 -14.144 -2.599 1.00 97.69 177 GLN A C 1
ATOM 1436 O O . GLN A 1 177 ? -3.833 -14.593 -1.983 1.00 97.69 177 GLN A O 1
ATOM 1441 N N . GLU A 1 178 ? -1.740 -13.827 -1.982 1.00 97.88 178 GLU A N 1
ATOM 1442 C CA . GLU A 1 178 ? -1.557 -14.070 -0.546 1.00 97.88 178 GLU A CA 1
ATOM 1443 C C . GLU A 1 178 ? -2.546 -13.243 0.295 1.00 97.88 178 GLU A C 1
ATOM 1445 O O . GLU A 1 178 ? -3.177 -13.760 1.217 1.00 97.88 178 GLU A O 1
ATOM 1450 N N . TRP A 1 179 ? -2.784 -11.983 -0.087 1.00 98.00 179 TRP A N 1
ATOM 1451 C CA . TRP A 1 179 ? -3.782 -11.124 0.552 1.00 98.00 179 TRP A CA 1
ATOM 1452 C C . TRP A 1 179 ? -5.214 -11.560 0.239 1.00 98.00 179 TRP A C 1
ATOM 1454 O O . TRP A 1 179 ? -6.125 -11.320 1.035 1.00 98.00 179 TRP A O 1
ATOM 1464 N N . TRP A 1 180 ? -5.427 -12.206 -0.912 1.00 97.44 180 TRP A N 1
ATOM 1465 C CA . TRP A 1 180 ? -6.701 -12.842 -1.219 1.00 97.44 180 TRP A CA 1
ATOM 1466 C C . TRP A 1 180 ? -6.919 -13.996 -0.250 1.00 97.44 180 TRP A C 1
ATOM 1468 O O . TRP A 1 180 ? -7.924 -13.985 0.451 1.00 97.44 180 TRP A O 1
ATOM 1478 N N . GLU A 1 181 ? -5.983 -14.931 -0.114 1.00 97.62 181 GLU A N 1
ATOM 1479 C CA . GLU A 1 181 ? -6.114 -16.066 0.808 1.00 97.62 181 GLU A CA 1
ATOM 1480 C C . GLU A 1 181 ? -6.280 -15.634 2.273 1.00 97.62 181 GLU A C 1
ATOM 1482 O O . GLU A 1 181 ? -7.135 -16.175 2.978 1.00 97.62 181 GLU A O 1
ATOM 1487 N N . LEU A 1 182 ? -5.575 -14.584 2.712 1.00 96.44 182 LEU A N 1
ATOM 1488 C CA . LEU A 1 182 ? -5.704 -14.031 4.066 1.00 96.44 182 LEU A CA 1
ATOM 1489 C C . LEU A 1 182 ? -7.149 -13.634 4.423 1.00 96.44 182 LEU A C 1
ATOM 1491 O O . LEU A 1 182 ? -7.547 -13.725 5.585 1.00 96.44 182 LEU A O 1
ATOM 1495 N N . ARG A 1 183 ? -7.977 -13.250 3.440 1.00 95.31 183 ARG A N 1
ATOM 1496 C CA . ARG A 1 183 ? -9.386 -12.872 3.672 1.00 95.31 183 ARG A CA 1
ATOM 1497 C C . ARG A 1 183 ? -10.233 -13.993 4.280 1.00 95.31 183 ARG A C 1
ATOM 1499 O O . ARG A 1 183 ? -11.316 -13.728 4.790 1.00 95.31 183 ARG A O 1
ATOM 1506 N N . HIS A 1 184 ? -9.777 -15.242 4.185 1.00 94.19 184 HIS A N 1
ATOM 1507 C CA . HIS A 1 184 ? -10.463 -16.395 4.759 1.00 94.19 184 HIS A CA 1
ATOM 1508 C C . HIS A 1 184 ? -10.226 -16.549 6.266 1.00 94.19 184 HIS A C 1
ATOM 1510 O O . HIS A 1 184 ? -11.047 -17.162 6.944 1.00 94.19 184 HIS A O 1
ATOM 1516 N N . THR A 1 185 ? -9.134 -15.995 6.798 1.00 94.75 185 THR A N 1
ATOM 1517 C CA . THR A 1 185 ? -8.701 -16.174 8.198 1.00 94.75 185 THR A CA 1
ATOM 1518 C C . THR A 1 185 ? -8.557 -14.853 8.968 1.00 94.75 185 THR A C 1
ATOM 1520 O O . THR A 1 185 ? -8.338 -14.852 10.186 1.00 94.75 185 THR A O 1
ATOM 1523 N N . HIS A 1 186 ? -8.709 -13.719 8.280 1.00 95.50 186 HIS A N 1
ATOM 1524 C CA . HIS A 1 186 ? -8.559 -12.370 8.823 1.00 95.50 186 HIS A CA 1
ATOM 1525 C C . HIS A 1 186 ? -9.654 -11.429 8.285 1.00 95.50 186 HIS A C 1
ATOM 1527 O O . HIS A 1 186 ? -10.114 -11.626 7.157 1.00 95.50 186 HIS A O 1
ATOM 1533 N N . PRO A 1 187 ? -10.087 -10.396 9.038 1.00 95.81 187 PRO A N 1
ATOM 1534 C CA . PRO A 1 187 ? -11.081 -9.422 8.576 1.00 95.81 187 PRO A CA 1
ATOM 1535 C C . PRO A 1 187 ? -10.538 -8.529 7.446 1.00 95.81 187 PRO A C 1
ATOM 1537 O O . PRO A 1 187 ? -10.094 -7.403 7.675 1.00 95.81 187 PRO A O 1
ATOM 1540 N N . VAL A 1 188 ? -10.606 -9.028 6.210 1.00 96.06 188 VAL A N 1
ATOM 1541 C CA . VAL A 1 188 ? -10.166 -8.322 4.999 1.00 96.06 188 VAL A CA 1
ATOM 1542 C C . VAL A 1 188 ? -11.363 -7.982 4.113 1.00 96.06 188 VAL A C 1
ATOM 1544 O O . VAL A 1 188 ? -12.072 -8.861 3.622 1.00 96.06 188 VAL A O 1
ATOM 1547 N N . LEU A 1 189 ? -11.552 -6.692 3.845 1.00 96.38 189 LEU A N 1
ATOM 1548 C CA . LEU A 1 189 ? -12.386 -6.207 2.753 1.00 96.38 189 LEU A CA 1
ATOM 1549 C C . LEU A 1 189 ? -11.530 -6.132 1.481 1.00 96.38 189 LEU A C 1
ATOM 1551 O O . LEU A 1 189 ? -10.696 -5.238 1.349 1.00 96.38 189 LEU A O 1
ATOM 1555 N N . TYR A 1 190 ? -11.733 -7.074 0.558 1.00 96.69 190 TYR A N 1
ATOM 1556 C CA . TYR A 1 190 ? -10.967 -7.163 -0.688 1.00 96.69 190 TYR A CA 1
ATOM 1557 C C . TYR A 1 190 ? -11.699 -6.480 -1.846 1.00 96.69 190 TYR A C 1
ATOM 1559 O O . TYR A 1 190 ? -12.808 -6.872 -2.210 1.00 96.69 190 TYR A O 1
ATOM 1567 N N . LEU A 1 191 ? -11.068 -5.461 -2.419 1.00 95.56 191 LEU A N 1
ATOM 1568 C CA . LEU A 1 191 ? -11.636 -4.544 -3.399 1.00 95.56 191 LEU A CA 1
ATOM 1569 C C . LEU A 1 191 ? -10.898 -4.624 -4.730 1.00 95.56 191 LEU A C 1
ATOM 1571 O O . LEU A 1 191 ? -9.715 -4.960 -4.771 1.00 95.56 191 LEU A O 1
ATOM 1575 N N . PHE A 1 192 ? -11.578 -4.238 -5.807 1.00 96.81 192 PHE A N 1
ATOM 1576 C CA . PHE A 1 192 ? -10.983 -4.102 -7.132 1.00 96.81 192 PHE A CA 1
ATOM 1577 C C . PHE A 1 192 ? -11.088 -2.653 -7.609 1.00 96.81 192 PHE A C 1
ATOM 1579 O O . PHE A 1 192 ? -12.163 -2.052 -7.582 1.00 96.81 192 PHE A O 1
ATOM 1586 N N . TYR A 1 193 ? -9.972 -2.096 -8.073 1.00 96.56 193 TYR A N 1
ATOM 1587 C CA . TYR A 1 193 ? -9.885 -0.745 -8.625 1.00 96.56 193 TYR A CA 1
ATOM 1588 C C . TYR A 1 193 ? -10.880 -0.526 -9.770 1.00 96.56 193 TYR A C 1
ATOM 1590 O O . TYR A 1 193 ? -11.457 0.551 -9.909 1.00 96.56 193 TYR A O 1
ATOM 1598 N N . GLU A 1 194 ? -11.088 -1.547 -10.599 1.00 95.38 194 GLU A N 1
ATOM 1599 C CA . GLU A 1 194 ? -12.013 -1.486 -11.726 1.00 95.38 194 GLU A CA 1
ATOM 1600 C C . GLU A 1 194 ? -13.460 -1.306 -11.261 1.00 95.38 194 GLU A C 1
ATOM 1602 O O . GLU A 1 194 ? -14.172 -0.486 -11.834 1.00 95.38 194 GLU A O 1
ATOM 1607 N N . ASP A 1 195 ? -13.860 -1.992 -10.188 1.00 90.12 195 ASP A N 1
ATOM 1608 C CA . ASP A 1 195 ? -15.202 -1.857 -9.617 1.00 90.12 195 ASP A CA 1
ATOM 1609 C C . ASP A 1 195 ? -15.383 -0.450 -9.019 1.00 90.12 195 ASP A C 1
ATOM 1611 O O . ASP A 1 195 ? -16.398 0.202 -9.255 1.00 90.12 195 ASP A O 1
ATOM 1615 N N . MET A 1 196 ? -14.357 0.083 -8.340 1.00 90.31 196 MET A N 1
ATOM 1616 C CA . MET A 1 196 ? -14.367 1.471 -7.848 1.00 90.31 196 MET A CA 1
ATOM 1617 C C . MET A 1 196 ? -14.524 2.485 -8.996 1.00 90.31 196 MET A C 1
ATOM 1619 O O . MET A 1 196 ? -15.236 3.483 -8.863 1.00 90.31 196 MET A O 1
ATOM 1623 N N . LYS A 1 197 ? -13.882 2.230 -10.145 1.00 87.00 197 LYS A N 1
ATOM 1624 C CA . LYS A 1 197 ? -13.984 3.073 -11.344 1.00 87.00 197 LYS A CA 1
ATOM 1625 C C . LYS A 1 197 ? -15.370 3.025 -11.973 1.00 87.00 197 LYS A C 1
ATOM 1627 O O . LYS A 1 197 ? -15.898 4.087 -12.302 1.00 87.00 197 LYS A O 1
ATOM 1632 N N . GLU A 1 198 ? -15.942 1.837 -12.136 1.00 80.06 198 GLU A N 1
ATOM 1633 C CA . GLU A 1 198 ? -17.276 1.651 -12.718 1.00 80.06 198 GLU A CA 1
ATOM 1634 C C . GLU A 1 198 ? -18.340 2.428 -11.932 1.00 80.06 198 GLU A C 1
ATOM 1636 O O . GLU A 1 198 ? -19.122 3.167 -12.528 1.00 80.06 198 GLU A O 1
ATOM 1641 N N . VAL A 1 199 ? -18.282 2.363 -10.601 1.00 71.12 199 VAL A N 1
ATOM 1642 C CA . VAL A 1 199 ? -19.187 3.088 -9.695 1.00 71.12 199 VAL A CA 1
ATOM 1643 C C . VAL A 1 199 ? -19.020 4.607 -9.806 1.00 71.12 199 VAL A C 1
ATOM 1645 O O . VAL A 1 199 ? -19.999 5.351 -9.840 1.00 71.12 199 VAL A O 1
ATOM 1648 N N . SER A 1 200 ? -17.775 5.084 -9.891 1.00 62.22 200 SER A N 1
ATOM 1649 C CA . SER A 1 200 ? -17.462 6.520 -9.949 1.00 62.22 200 SER A CA 1
ATOM 1650 C C . SER A 1 200 ? -17.775 7.196 -11.292 1.00 62.22 200 SER A C 1
ATOM 1652 O O . SER A 1 200 ? -17.731 8.423 -11.385 1.00 62.22 200 SER A O 1
ATOM 1654 N N . SER A 1 201 ? -18.050 6.420 -12.344 1.00 55.44 201 SER A N 1
ATOM 1655 C CA . SER A 1 201 ? -18.298 6.959 -13.681 1.00 55.44 201 SER A CA 1
ATOM 1656 C C . SER A 1 201 ? -19.652 7.677 -13.736 1.00 55.44 201 SER A C 1
ATOM 1658 O O . SER A 1 201 ? -20.654 7.074 -13.368 1.00 55.44 201 SER A O 1
ATOM 1660 N N . PRO A 1 202 ? -19.753 8.912 -14.268 1.00 51.19 202 PRO A N 1
ATOM 1661 C CA . PRO A 1 202 ? -21.015 9.665 -14.325 1.00 51.19 202 PRO A CA 1
ATOM 1662 C C . PRO A 1 202 ? -22.133 8.973 -15.127 1.00 51.19 202 PRO A C 1
ATOM 1664 O O . PRO A 1 202 ? -23.300 9.331 -14.990 1.00 51.19 202 PRO A O 1
ATOM 1667 N N . ALA A 1 203 ? -21.801 7.950 -15.922 1.00 50.34 203 ALA A N 1
ATOM 1668 C CA . ALA A 1 203 ? -22.770 7.090 -16.598 1.00 50.34 203 ALA A CA 1
ATOM 1669 C C . ALA A 1 203 ? -23.588 6.188 -15.643 1.00 50.34 203 ALA A C 1
ATOM 1671 O O . ALA A 1 203 ? -24.590 5.627 -16.079 1.00 50.34 203 ALA A O 1
ATOM 1672 N N . SER A 1 204 ? -23.204 6.057 -14.364 1.00 51.66 204 SER A N 1
ATOM 1673 C CA . SER A 1 204 ? -23.970 5.330 -13.334 1.00 51.66 204 SER A CA 1
ATOM 1674 C C . SER A 1 204 ? -25.160 6.128 -12.771 1.00 51.66 204 SER A C 1
ATOM 1676 O O . SER A 1 204 ? -25.983 5.582 -12.044 1.00 51.66 204 SER A O 1
ATOM 1678 N N . GLY A 1 205 ? -25.319 7.402 -13.154 1.00 43.25 205 GLY A N 1
ATOM 1679 C CA . GLY A 1 205 ? -26.582 8.132 -13.008 1.00 43.25 205 GLY A CA 1
ATOM 1680 C C . GLY A 1 205 ? -26.884 8.764 -11.644 1.00 43.25 205 GLY A C 1
ATOM 1681 O O . GLY A 1 205 ? -27.956 9.347 -11.506 1.00 43.25 205 GLY A O 1
ATOM 1682 N N . SER A 1 206 ? -25.998 8.735 -10.640 1.00 42.44 206 SER A N 1
ATOM 1683 C CA . SER A 1 206 ? -26.272 9.443 -9.377 1.00 42.44 206 SER A CA 1
ATOM 1684 C C . SER A 1 206 ? -25.023 9.723 -8.532 1.00 42.44 206 SER A C 1
ATOM 1686 O O . SER A 1 206 ? -24.409 8.830 -7.958 1.00 42.44 206 SER A O 1
ATOM 1688 N N . CYS A 1 207 ? -24.692 11.005 -8.355 1.00 45.12 207 CYS A N 1
ATOM 1689 C CA . CYS A 1 207 ? -23.685 11.472 -7.388 1.00 45.12 207 CYS A CA 1
ATOM 1690 C C . CYS A 1 207 ? -24.039 11.090 -5.928 1.00 45.12 207 CYS A C 1
ATOM 1692 O O . CYS A 1 207 ? -23.163 10.989 -5.074 1.00 45.12 207 CYS A O 1
ATOM 1694 N N . HIS A 1 208 ? -25.318 10.816 -5.632 1.00 45.28 208 HIS A N 1
ATOM 1695 C CA . HIS A 1 208 ? -25.750 10.325 -4.319 1.00 45.28 208 HIS A CA 1
ATOM 1696 C C . HIS A 1 208 ? -25.418 8.844 -4.075 1.00 45.28 208 HIS A C 1
ATOM 1698 O O . HIS A 1 208 ? -25.456 8.401 -2.924 1.00 45.28 208 HIS A O 1
ATOM 1704 N N . ASP A 1 209 ? -25.095 8.085 -5.124 1.00 52.00 209 ASP A N 1
ATOM 1705 C CA . ASP A 1 209 ? -24.889 6.638 -5.046 1.00 52.00 209 ASP A CA 1
ATOM 1706 C C . ASP A 1 209 ? -23.490 6.282 -4.534 1.00 52.00 209 ASP A C 1
ATOM 1708 O O . ASP A 1 209 ? -23.336 5.458 -3.639 1.00 52.00 209 ASP A O 1
ATOM 1712 N N . THR A 1 210 ? -22.463 7.018 -4.966 1.00 48.06 210 THR A N 1
ATOM 1713 C CA . THR A 1 210 ? -21.063 6.779 -4.567 1.00 48.06 210 THR A CA 1
ATOM 1714 C C . THR A 1 210 ? -20.838 6.904 -3.057 1.00 48.06 210 THR A C 1
ATOM 1716 O O . THR A 1 210 ? -20.097 6.111 -2.478 1.00 48.06 210 THR A O 1
ATOM 1719 N N . ARG A 1 211 ? -21.513 7.848 -2.379 1.00 52.25 211 ARG A N 1
ATOM 1720 C CA . ARG A 1 211 ? -21.480 7.962 -0.909 1.00 52.25 211 ARG A CA 1
ATOM 1721 C C . ARG A 1 211 ? -22.174 6.781 -0.236 1.00 52.25 211 ARG A C 1
ATOM 1723 O O . ARG A 1 211 ? -21.635 6.245 0.726 1.00 52.25 211 ARG A O 1
ATOM 1730 N N . ARG A 1 212 ? -23.356 6.375 -0.713 1.00 55.69 212 ARG A N 1
ATOM 1731 C CA . ARG A 1 212 ? -24.083 5.223 -0.154 1.00 55.69 212 ARG A CA 1
ATOM 1732 C C . ARG A 1 212 ? -23.313 3.934 -0.361 1.00 55.69 212 ARG A C 1
ATOM 1734 O O . ARG A 1 212 ? -23.302 3.093 0.533 1.00 55.69 212 ARG A O 1
ATOM 1741 N N . GLU A 1 213 ? -22.645 3.787 -1.494 1.00 58.06 213 GLU A N 1
ATOM 1742 C CA . GLU A 1 213 ? -21.773 2.658 -1.754 1.00 58.06 213 GLU A CA 1
ATOM 1743 C C . GLU A 1 213 ? -20.538 2.701 -0.864 1.00 58.06 213 GLU A C 1
ATOM 1745 O O . GLU A 1 213 ? -20.318 1.745 -0.138 1.00 58.06 213 GLU A O 1
ATOM 1750 N N . ALA A 1 214 ? -19.801 3.809 -0.779 1.00 53.75 214 ALA A N 1
ATOM 1751 C CA . ALA A 1 214 ? -18.678 3.930 0.154 1.00 53.75 214 ALA A CA 1
ATOM 1752 C C . ALA A 1 214 ? -19.103 3.653 1.612 1.00 53.75 214 ALA A C 1
ATOM 1754 O O . ALA A 1 214 ? -18.425 2.922 2.334 1.00 53.75 214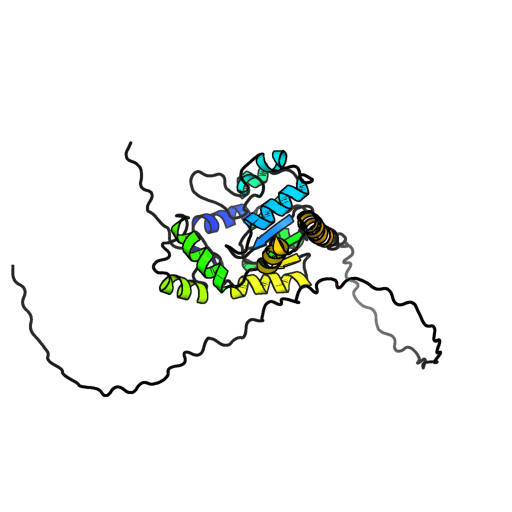 ALA A O 1
ATOM 1755 N N . GLU A 1 215 ? -20.276 4.138 2.031 1.00 60.12 215 GLU A N 1
ATOM 1756 C CA . GLU A 1 215 ? -20.887 3.807 3.320 1.00 60.12 215 GLU A CA 1
ATOM 1757 C C . GLU A 1 215 ? -21.306 2.335 3.415 1.00 60.12 215 GLU A C 1
ATOM 1759 O O . GLU A 1 215 ? -21.245 1.766 4.496 1.00 60.12 215 GLU A O 1
ATOM 1764 N N . THR A 1 216 ? -21.710 1.685 2.325 1.00 64.12 216 THR A N 1
ATOM 1765 C CA . THR A 1 216 ? -22.035 0.250 2.280 1.00 64.12 216 THR A CA 1
ATOM 1766 C C . THR A 1 216 ? -20.775 -0.602 2.382 1.00 64.12 216 THR A C 1
ATOM 1768 O O . THR A 1 216 ? -20.756 -1.588 3.116 1.00 64.12 216 THR A O 1
ATOM 1771 N N . TRP A 1 217 ? -19.702 -0.204 1.703 1.00 61.25 217 TRP A N 1
ATOM 1772 C CA . TRP A 1 217 ? -18.382 -0.821 1.784 1.00 61.25 217 TRP A CA 1
ATOM 1773 C C . TRP A 1 217 ? -17.825 -0.645 3.196 1.00 61.25 217 TRP A C 1
ATOM 1775 O O . TRP A 1 217 ? -17.335 -1.599 3.793 1.00 61.25 217 TRP A O 1
ATOM 1785 N N . TRP A 1 218 ? -18.028 0.529 3.795 1.00 60.47 218 TRP A N 1
ATOM 1786 C CA . TRP A 1 218 ? -17.680 0.796 5.183 1.00 60.47 218 TRP A CA 1
ATOM 1787 C C . TRP A 1 218 ? -18.569 0.068 6.186 1.00 60.47 218 TRP A C 1
ATOM 1789 O O . TRP A 1 218 ? -18.068 -0.439 7.178 1.00 60.47 218 TRP A O 1
ATOM 1799 N N . ARG A 1 219 ? -19.876 -0.061 5.945 1.00 66.06 219 ARG A N 1
ATOM 1800 C CA . ARG A 1 219 ? -20.770 -0.891 6.767 1.00 66.06 219 ARG A CA 1
ATOM 1801 C C . ARG A 1 219 ? -20.347 -2.347 6.700 1.00 66.06 219 ARG A C 1
ATOM 1803 O O . ARG A 1 219 ? -20.316 -2.985 7.739 1.00 66.06 219 ARG A O 1
ATOM 1810 N N . ARG A 1 220 ? -19.956 -2.849 5.526 1.00 64.69 220 ARG A N 1
ATOM 1811 C CA . ARG A 1 220 ? -19.360 -4.182 5.369 1.00 64.69 220 ARG A CA 1
ATOM 1812 C C . ARG A 1 220 ? -18.049 -4.300 6.143 1.00 64.69 220 ARG A C 1
ATOM 1814 O O . ARG A 1 220 ? -17.907 -5.252 6.894 1.00 64.69 220 ARG A O 1
ATOM 1821 N N . ALA A 1 221 ? -17.152 -3.316 6.048 1.00 54.78 221 ALA A N 1
ATOM 1822 C CA . ALA A 1 221 ? -15.907 -3.281 6.822 1.00 54.78 221 ALA A CA 1
ATOM 1823 C C . ALA A 1 221 ? -16.149 -3.194 8.343 1.00 54.78 221 ALA A C 1
ATOM 1825 O O . ALA A 1 221 ? -15.449 -3.828 9.127 1.00 54.78 221 ALA A O 1
ATOM 1826 N N . LYS A 1 222 ? -17.162 -2.441 8.790 1.00 56.06 222 LYS A N 1
ATOM 1827 C CA . LYS A 1 222 ? -17.575 -2.371 10.199 1.00 56.06 222 LYS A CA 1
ATOM 1828 C C . LYS A 1 222 ? -18.234 -3.659 10.675 1.00 56.06 222 LYS A C 1
ATOM 1830 O O . LYS A 1 222 ? -18.010 -4.025 11.821 1.00 56.06 222 LYS A O 1
ATOM 1835 N N . ALA A 1 223 ? -19.028 -4.293 9.815 1.00 58.31 223 ALA A N 1
ATOM 1836 C CA . ALA A 1 223 ? -19.734 -5.543 10.069 1.00 58.31 223 ALA A CA 1
ATOM 1837 C C . ALA A 1 223 ? -18.831 -6.777 9.951 1.00 58.31 223 ALA A C 1
ATOM 1839 O O . ALA A 1 223 ? -19.292 -7.877 10.248 1.00 58.31 223 ALA A O 1
ATOM 1840 N N . LEU A 1 224 ? -17.560 -6.613 9.553 1.00 53.91 224 LEU A N 1
ATOM 1841 C CA . LEU A 1 224 ? -16.552 -7.637 9.800 1.00 53.91 224 LEU A CA 1
ATOM 1842 C C . LEU A 1 224 ? -16.556 -7.910 11.310 1.00 53.91 224 LEU A C 1
ATOM 1844 O O . LEU A 1 224 ? -16.383 -6.957 12.081 1.00 53.91 224 LEU A O 1
ATOM 1848 N N . PRO A 1 225 ? -16.818 -9.158 11.736 1.00 45.31 225 PRO A N 1
ATOM 1849 C CA . PRO A 1 225 ? -16.967 -9.470 13.145 1.00 45.31 225 PRO A CA 1
ATOM 1850 C C . PRO A 1 225 ? -15.701 -9.045 13.888 1.00 45.31 225 PRO A C 1
ATOM 1852 O O . PRO A 1 225 ? -14.594 -9.432 13.512 1.00 45.31 225 PRO A O 1
ATOM 1855 N N . ALA A 1 226 ? -15.863 -8.240 14.939 1.00 43.06 226 ALA A N 1
ATOM 1856 C CA . ALA A 1 226 ? -14.843 -8.167 15.971 1.00 43.06 226 ALA A CA 1
ATOM 1857 C C . ALA A 1 226 ? -14.832 -9.546 16.635 1.00 43.06 226 ALA A C 1
ATOM 1859 O O . ALA A 1 226 ? -15.851 -9.969 17.186 1.00 43.06 226 ALA A O 1
ATOM 1860 N N . CYS A 1 227 ? -13.732 -10.287 16.503 1.00 40.34 227 CYS A N 1
ATOM 1861 C CA . CYS A 1 227 ? -13.623 -11.548 17.220 1.00 40.34 227 CYS A CA 1
ATOM 1862 C C . CYS A 1 227 ? -13.561 -11.257 18.724 1.00 40.34 227 CYS A C 1
ATOM 1864 O O . CYS A 1 227 ? -12.936 -10.268 19.122 1.00 40.34 227 CYS A O 1
ATOM 1866 N N . PRO A 1 228 ? -14.196 -12.098 19.557 1.00 33.22 228 PRO A N 1
ATOM 1867 C CA . PRO A 1 228 ? -14.056 -11.985 20.998 1.00 33.22 228 PRO A CA 1
ATOM 1868 C C . PRO A 1 228 ? -12.572 -12.119 21.386 1.00 33.22 228 PRO A C 1
ATOM 1870 O O . PRO A 1 228 ? -11.804 -12.757 20.654 1.00 33.22 228 PRO A O 1
ATOM 1873 N N . PRO A 1 229 ? -12.151 -11.513 22.511 1.00 32.94 229 PRO A N 1
ATOM 1874 C CA . PRO A 1 229 ? -10.789 -11.665 23.007 1.00 32.94 229 PRO A CA 1
ATOM 1875 C C . PRO A 1 229 ? -10.448 -13.154 23.173 1.00 32.94 229 PRO A C 1
ATOM 1877 O O . PRO A 1 229 ? -11.355 -13.955 23.420 1.00 32.94 229 PRO A O 1
ATOM 1880 N N . PRO A 1 230 ? -9.167 -13.542 23.035 1.00 35.84 230 PRO A N 1
ATOM 1881 C CA . PRO A 1 230 ? -8.758 -14.920 23.255 1.00 35.84 230 PRO A CA 1
ATOM 1882 C C . PRO A 1 230 ? -9.181 -15.346 24.662 1.00 35.84 230 PRO A C 1
ATOM 1884 O O . PRO A 1 230 ? -8.775 -14.747 25.658 1.00 35.84 230 PRO A O 1
ATOM 1887 N N . ASP A 1 231 ? -10.038 -16.361 24.715 1.00 35.22 231 ASP A N 1
ATOM 1888 C CA . ASP A 1 231 ? -10.446 -17.014 25.947 1.00 35.22 231 ASP A CA 1
ATOM 1889 C C . ASP A 1 231 ? -9.188 -17.560 26.642 1.00 35.22 231 ASP A C 1
ATOM 1891 O O . ASP A 1 231 ? -8.459 -18.385 26.086 1.00 35.22 231 ASP A O 1
ATOM 1895 N N . GLN A 1 232 ? -8.903 -17.060 27.846 1.00 37.25 232 GLN A N 1
ATOM 1896 C CA . GLN A 1 232 ? -7.781 -17.496 28.682 1.00 37.25 232 GLN A CA 1
ATOM 1897 C C . GLN A 1 232 ? -8.009 -18.877 29.329 1.00 37.25 232 GLN A C 1
ATOM 1899 O O . GLN A 1 232 ? -7.298 -19.237 30.265 1.00 37.25 232 GLN A O 1
ATOM 1904 N N . SER A 1 233 ? -8.954 -19.687 28.850 1.00 31.48 233 SER A N 1
ATOM 1905 C CA . SER A 1 233 ? -9.194 -21.042 29.354 1.00 31.48 233 SER A CA 1
ATOM 1906 C C . SER A 1 233 ? -8.583 -22.142 28.472 1.00 31.48 233 SER A C 1
ATOM 1908 O O . SER A 1 233 ? -9.251 -23.069 28.029 1.00 31.48 233 SER A O 1
ATOM 1910 N N . TRP A 1 234 ? -7.261 -22.117 28.279 1.00 24.31 234 TRP A N 1
ATOM 1911 C CA . TRP A 1 234 ? -6.526 -23.347 27.951 1.00 24.31 234 TRP A CA 1
ATOM 1912 C C . TRP A 1 234 ? -6.019 -24.000 29.241 1.00 24.31 234 TRP A C 1
ATOM 1914 O O . TRP A 1 234 ? -4.884 -23.792 29.664 1.00 24.31 234 TRP A O 1
ATOM 1924 N N . ILE A 1 235 ? -6.879 -24.804 29.870 1.00 31.39 235 ILE A N 1
ATOM 1925 C CA . ILE A 1 235 ? -6.465 -25.821 30.846 1.00 31.39 235 ILE A CA 1
ATOM 1926 C C . ILE A 1 235 ? -6.338 -27.144 30.074 1.00 31.39 235 ILE A C 1
ATOM 1928 O O . ILE A 1 235 ? -7.325 -27.588 29.485 1.00 31.39 235 ILE A O 1
ATOM 1932 N N . PRO A 1 236 ? -5.167 -27.804 30.043 1.00 27.20 236 PRO A N 1
ATOM 1933 C CA . PRO A 1 236 ? -5.031 -29.085 29.370 1.00 27.20 236 PRO A CA 1
ATOM 1934 C C . PRO A 1 236 ? -5.621 -30.188 30.258 1.00 27.20 236 PRO A C 1
ATOM 1936 O O . PRO A 1 236 ? -4.995 -30.630 31.220 1.00 27.20 236 PRO A O 1
ATOM 1939 N N . CYS A 1 237 ? -6.828 -30.658 29.940 1.00 28.34 237 CYS A N 1
ATOM 1940 C CA . CYS A 1 237 ? -7.356 -31.883 30.537 1.00 28.34 237 CYS A CA 1
ATOM 1941 C C . CYS A 1 237 ? -6.753 -33.103 29.835 1.00 28.34 237 CYS A C 1
ATOM 1943 O O . CYS A 1 237 ? -7.173 -33.512 28.753 1.00 28.34 237 CYS A O 1
ATOM 1945 N N . ALA A 1 238 ? -5.752 -33.685 30.491 1.00 29.88 238 ALA A N 1
ATOM 1946 C CA . ALA A 1 238 ? -5.328 -35.055 30.276 1.00 29.88 238 ALA A CA 1
ATOM 1947 C C . ALA A 1 238 ? -6.461 -36.021 30.651 1.00 29.88 238 ALA A C 1
ATOM 1949 O O . ALA A 1 238 ? -7.041 -35.888 31.723 1.00 29.88 238 ALA A O 1
ATOM 1950 N N . GLY A 1 239 ? -6.693 -37.006 29.778 1.00 32.38 239 GLY A N 1
ATOM 1951 C CA . GLY A 1 239 ? -7.317 -38.293 30.077 1.00 32.38 239 GLY A CA 1
ATOM 1952 C C . GLY A 1 239 ? -8.773 -38.253 30.535 1.00 32.38 239 GLY A C 1
ATOM 1953 O O . GLY A 1 239 ? -9.055 -37.838 31.645 1.00 32.38 239 GLY A O 1
ATOM 1954 N N . LEU A 1 240 ? -9.676 -38.806 29.725 1.00 31.59 240 LEU A N 1
ATOM 1955 C CA . LEU A 1 240 ? -10.660 -39.797 30.171 1.00 31.59 240 LEU A CA 1
ATOM 1956 C C . LEU A 1 240 ? -11.338 -40.441 28.951 1.00 31.59 240 LEU A C 1
ATOM 1958 O O . LEU A 1 240 ? -11.579 -39.826 27.916 1.00 31.59 240 LEU A O 1
ATOM 1962 N N . SER A 1 241 ? -11.543 -41.737 29.109 1.00 30.02 241 SER A N 1
ATOM 1963 C CA . SER A 1 241 ? -12.013 -42.768 28.191 1.00 30.02 241 SER A CA 1
ATOM 1964 C C . SER A 1 241 ? -13.394 -42.535 27.561 1.00 30.02 241 SER A C 1
ATOM 1966 O O . SER A 1 241 ? -14.278 -41.923 28.154 1.00 30.02 241 SER A O 1
ATOM 1968 N N . ALA A 1 242 ? -13.578 -43.125 26.377 1.00 32.81 242 ALA A N 1
ATOM 1969 C CA . ALA A 1 242 ? -14.816 -43.163 25.598 1.00 32.81 242 ALA A CA 1
ATOM 1970 C C . ALA A 1 242 ? -15.988 -43.883 26.297 1.00 32.81 242 ALA A C 1
ATOM 1972 O O . ALA A 1 242 ? -15.771 -44.820 27.068 1.00 32.81 242 ALA A O 1
ATOM 1973 N N . PRO A 1 243 ? -17.227 -43.559 25.885 1.00 34.06 243 PRO A N 1
ATOM 1974 C CA . PRO A 1 243 ? -18.227 -44.593 25.637 1.00 34.06 243 PRO A CA 1
ATOM 1975 C C . PRO A 1 243 ? -18.896 -44.480 24.251 1.00 34.06 243 PRO A C 1
ATOM 1977 O O . PRO A 1 243 ? -18.947 -43.425 23.624 1.00 34.06 243 PRO A O 1
ATOM 1980 N N . SER A 1 244 ? -19.378 -45.633 23.783 1.00 31.45 244 SER A N 1
ATOM 1981 C CA . SER A 1 244 ? -20.045 -45.908 22.498 1.00 31.45 244 SER A CA 1
ATOM 1982 C C . SER A 1 244 ? -21.576 -45.626 22.563 1.00 31.45 244 SER A C 1
ATOM 1984 O O . SER A 1 244 ? -22.029 -45.057 23.554 1.00 31.45 244 SER A O 1
ATOM 1986 N N . PRO A 1 245 ? -22.398 -45.961 21.544 1.00 36.78 245 PRO A N 1
ATOM 1987 C CA . PRO A 1 245 ? -22.981 -45.030 20.579 1.00 36.78 245 PRO A CA 1
ATOM 1988 C C . PRO A 1 245 ? -24.486 -44.737 20.792 1.00 36.78 245 PRO A C 1
ATOM 1990 O O . PRO A 1 245 ? -25.207 -45.471 21.465 1.00 36.78 245 PRO A O 1
ATOM 1993 N N . ALA A 1 246 ? -24.966 -43.657 20.166 1.00 34.47 246 ALA A N 1
ATOM 1994 C CA . ALA A 1 246 ? -26.367 -43.222 20.163 1.00 34.47 246 ALA A CA 1
ATOM 1995 C C . ALA A 1 246 ? -27.282 -44.109 19.283 1.00 34.47 246 ALA A C 1
ATOM 1997 O O . ALA A 1 246 ? -26.809 -44.656 18.283 1.00 34.47 246 ALA A O 1
ATOM 1998 N N . PRO A 1 247 ? -28.594 -44.212 19.585 1.00 33.81 247 PRO A N 1
ATOM 1999 C CA . PRO A 1 247 ? -29.546 -44.918 18.740 1.00 33.81 247 PRO A CA 1
ATOM 2000 C C . PRO A 1 247 ? -30.143 -44.035 17.630 1.00 33.81 247 PRO A C 1
ATOM 2002 O O . PRO A 1 247 ? -30.290 -42.819 17.750 1.00 33.81 247 PRO A O 1
ATOM 2005 N N . HIS A 1 248 ? -30.507 -44.724 16.552 1.00 30.08 248 HIS A N 1
ATOM 2006 C CA . HIS A 1 248 ? -31.153 -44.256 15.331 1.00 30.08 248 HIS A CA 1
ATOM 2007 C C . HIS A 1 248 ? -32.510 -43.567 15.552 1.00 30.08 248 HIS A C 1
ATOM 2009 O O . HIS A 1 248 ? -33.340 -44.065 16.308 1.00 30.08 248 HIS A O 1
ATOM 2015 N N . PHE A 1 249 ? -32.785 -42.516 14.770 1.00 27.36 249 PHE A N 1
ATOM 2016 C CA . PHE A 1 249 ? -34.143 -42.065 14.447 1.00 27.36 249 PHE A CA 1
ATOM 2017 C C . PHE A 1 249 ? -34.243 -41.698 12.958 1.00 27.36 249 PHE A C 1
ATOM 2019 O O . PHE A 1 249 ? -33.435 -40.930 12.435 1.00 27.36 249 PHE A O 1
ATOM 2026 N N . SER A 1 250 ? -35.228 -42.290 12.285 1.00 30.84 250 SER A N 1
ATOM 2027 C CA . SER A 1 250 ? -35.576 -42.100 10.870 1.00 30.84 250 SER A CA 1
ATOM 2028 C C . SER A 1 250 ? -36.598 -40.957 10.691 1.00 30.84 250 SER A C 1
ATOM 2030 O O . SER A 1 250 ? -37.236 -40.558 11.668 1.00 30.84 250 SER A O 1
ATOM 2032 N N . PRO A 1 251 ? -36.791 -40.433 9.463 1.00 34.75 251 PRO A N 1
ATOM 2033 C CA . PRO A 1 251 ? -37.498 -39.179 9.214 1.00 34.75 251 PRO A CA 1
ATOM 2034 C C . PRO A 1 251 ? -39.008 -39.380 9.033 1.00 34.75 251 PRO A C 1
ATOM 2036 O O . PRO A 1 251 ? -39.445 -40.384 8.471 1.00 34.75 251 PRO A O 1
ATOM 2039 N N . SER A 1 252 ? -39.801 -38.383 9.431 1.00 28.77 252 SER A N 1
ATOM 2040 C CA . SER A 1 252 ? -41.189 -38.239 8.987 1.00 28.77 252 SER A CA 1
ATOM 2041 C C . SER A 1 252 ? -41.361 -36.940 8.203 1.00 28.77 252 SER A C 1
ATOM 2043 O O . SER A 1 252 ? -40.845 -35.878 8.543 1.00 28.77 252 SER A O 1
ATOM 2045 N N . THR A 1 253 ? -42.027 -37.113 7.072 1.00 30.56 253 THR A N 1
ATOM 2046 C CA . THR A 1 253 ? -42.489 -36.140 6.091 1.00 30.56 253 THR A CA 1
ATOM 2047 C C . THR A 1 253 ? -43.590 -35.253 6.654 1.00 30.56 253 THR A C 1
ATOM 2049 O O . THR A 1 253 ? -44.541 -35.789 7.213 1.00 30.56 253 THR A O 1
ATOM 2052 N N . GLU A 1 254 ? -43.565 -33.954 6.353 1.00 30.22 254 GLU A N 1
ATOM 2053 C CA . GLU A 1 254 ? -44.810 -33.204 6.183 1.00 30.22 254 GLU A CA 1
ATOM 2054 C C . GLU A 1 254 ? -44.643 -31.999 5.250 1.00 30.22 254 GLU A C 1
ATOM 2056 O O . GLU A 1 254 ? -43.715 -31.196 5.336 1.00 30.22 254 G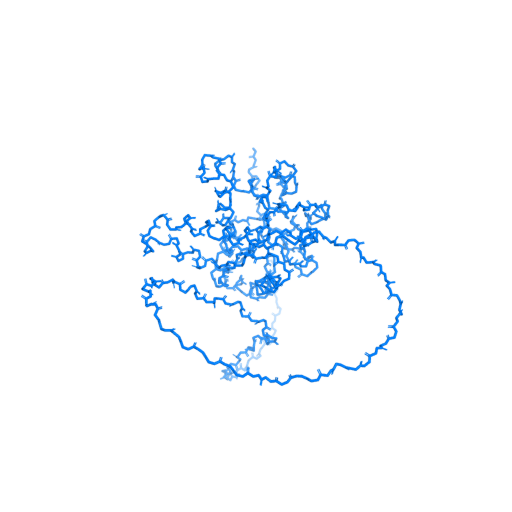LU A O 1
ATOM 2061 N N . SER A 1 255 ? -45.563 -31.947 4.296 1.00 28.70 255 SER A N 1
ATOM 2062 C CA . SER A 1 255 ? -45.755 -30.951 3.255 1.00 28.70 255 SER A CA 1
ATOM 2063 C C . SER A 1 255 ? -46.593 -29.777 3.756 1.00 28.70 255 SER A C 1
ATOM 2065 O O . SER A 1 255 ? -47.634 -30.003 4.365 1.00 28.70 255 SER A O 1
ATOM 2067 N N . ALA A 1 256 ? -46.258 -28.546 3.364 1.00 32.28 256 ALA A N 1
ATOM 2068 C CA . ALA A 1 256 ? -47.240 -27.464 3.303 1.00 32.28 256 ALA A CA 1
ATOM 2069 C C . ALA A 1 256 ? -46.854 -26.403 2.262 1.00 32.28 256 ALA A C 1
ATOM 2071 O O . ALA A 1 256 ? -45.898 -25.646 2.401 1.00 32.28 256 ALA A O 1
ATOM 2072 N N . THR A 1 257 ? -47.658 -26.358 1.207 1.00 31.03 257 THR A N 1
ATOM 2073 C CA . THR A 1 257 ? -47.784 -25.290 0.215 1.00 31.03 257 THR A CA 1
ATOM 2074 C C . THR A 1 257 ? -48.311 -23.990 0.830 1.00 31.03 257 THR A C 1
ATOM 2076 O O . THR A 1 257 ? -49.343 -24.016 1.502 1.00 31.03 257 THR A O 1
ATOM 2079 N N . ARG A 1 258 ? -47.740 -22.831 0.463 1.00 30.42 258 ARG A N 1
ATOM 2080 C CA . ARG A 1 258 ? -48.519 -21.589 0.290 1.00 30.42 258 ARG A CA 1
ATOM 2081 C C . ARG A 1 258 ? -47.819 -20.594 -0.640 1.00 30.42 258 ARG A C 1
ATOM 2083 O O . ARG A 1 258 ? -46.612 -20.400 -0.570 1.00 30.42 258 ARG A O 1
ATOM 2090 N N . ALA A 1 259 ? -48.609 -19.997 -1.527 1.00 29.52 259 ALA A N 1
ATOM 2091 C CA . ALA A 1 259 ? -48.194 -19.109 -2.604 1.00 29.52 259 ALA A CA 1
ATOM 2092 C C . ALA A 1 259 ? -48.264 -17.611 -2.228 1.00 29.52 259 ALA A C 1
ATOM 2094 O O . ALA A 1 259 ? -49.199 -17.196 -1.548 1.00 29.52 259 ALA A O 1
ATOM 2095 N N . GLY A 1 260 ? -47.341 -16.823 -2.805 1.00 26.94 260 GLY A N 1
ATOM 2096 C CA . GLY A 1 260 ? -47.436 -15.372 -3.076 1.00 26.94 260 GLY A CA 1
ATOM 2097 C C . GLY A 1 260 ? -46.920 -14.415 -1.981 1.00 26.94 260 GLY A C 1
ATOM 2098 O O . GLY A 1 260 ? -46.962 -14.786 -0.814 1.00 26.94 260 GLY A O 1
ATOM 2099 N N . PRO A 1 261 ? -46.466 -13.178 -2.313 1.00 31.31 261 PRO A N 1
ATOM 2100 C CA . PRO A 1 261 ? -46.625 -12.460 -3.582 1.00 31.31 261 PRO A CA 1
ATOM 2101 C C . PRO A 1 261 ? -45.302 -12.117 -4.301 1.00 31.31 261 PRO A C 1
ATOM 2103 O O . PRO A 1 261 ? -44.227 -12.024 -3.714 1.00 31.31 261 PRO A O 1
ATOM 2106 N N . ARG A 1 262 ? -45.417 -11.882 -5.613 1.00 42.12 262 ARG A N 1
ATOM 2107 C CA . ARG A 1 262 ? -44.366 -11.325 -6.473 1.00 42.12 262 ARG A CA 1
ATOM 2108 C C . ARG A 1 262 ? -44.007 -9.917 -5.987 1.00 42.12 262 ARG A C 1
ATOM 2110 O O . ARG A 1 262 ? -44.830 -9.015 -6.114 1.00 42.12 262 ARG A O 1
ATOM 2117 N N . SER A 1 263 ? -42.796 -9.722 -5.472 1.00 28.86 263 SER A N 1
ATOM 2118 C CA . SER A 1 263 ? -42.215 -8.389 -5.312 1.00 28.86 263 SER A CA 1
ATOM 2119 C C . SER A 1 263 ? -41.294 -8.100 -6.496 1.00 28.86 263 SER A C 1
ATOM 2121 O O . SER A 1 263 ? -40.308 -8.791 -6.750 1.00 28.86 263 SER A O 1
ATOM 2123 N N . CYS A 1 264 ? -41.657 -7.072 -7.257 1.00 30.72 264 CYS A N 1
ATOM 2124 C CA . CYS A 1 264 ? -40.775 -6.430 -8.216 1.00 30.72 264 CYS A CA 1
ATOM 2125 C C . CYS A 1 264 ? -39.662 -5.723 -7.431 1.00 30.72 264 CYS A C 1
ATOM 2127 O O . CYS A 1 264 ? -39.834 -4.591 -6.987 1.00 30.72 264 CYS A O 1
ATOM 2129 N N . LEU A 1 265 ? -38.542 -6.410 -7.213 1.00 28.02 265 LEU A N 1
ATOM 2130 C CA . LEU A 1 265 ? -37.289 -5.788 -6.793 1.00 28.02 265 LEU A CA 1
ATOM 2131 C C . LEU A 1 265 ? -36.537 -5.326 -8.054 1.00 28.02 265 LEU A C 1
ATOM 2133 O O . LEU A 1 265 ? -36.467 -6.094 -9.018 1.00 28.02 265 LEU A O 1
ATOM 2137 N N . PRO A 1 266 ? -35.983 -4.100 -8.087 1.00 26.94 266 PRO A N 1
ATOM 2138 C CA . PRO A 1 266 ? -35.110 -3.690 -9.179 1.00 26.94 266 PRO A CA 1
ATOM 2139 C C . PRO A 1 266 ? -33.865 -4.593 -9.192 1.00 26.94 266 PRO A C 1
ATOM 2141 O O . PRO A 1 266 ? -33.477 -5.114 -8.139 1.00 26.94 266 PRO A O 1
ATOM 2144 N N . PRO A 1 267 ? -33.232 -4.808 -10.356 1.00 30.97 267 PRO A N 1
ATOM 2145 C CA . PRO A 1 267 ? -32.065 -5.665 -10.439 1.00 30.97 267 PRO A CA 1
ATOM 2146 C C . PRO A 1 267 ? -30.929 -5.001 -9.659 1.00 30.97 267 PRO A C 1
ATOM 2148 O O . PRO A 1 267 ? -30.325 -4.036 -10.119 1.00 30.97 267 PRO A O 1
ATOM 2151 N N . LEU A 1 268 ? -30.647 -5.518 -8.460 1.00 34.56 268 LEU A N 1
ATOM 2152 C CA . LEU A 1 268 ? -29.364 -5.318 -7.799 1.00 34.56 268 LEU A CA 1
ATOM 2153 C C . LEU A 1 268 ? -28.292 -5.669 -8.829 1.00 34.56 268 LEU A C 1
ATOM 2155 O O . LEU A 1 268 ? -28.248 -6.812 -9.294 1.00 34.56 268 LEU A O 1
ATOM 2159 N N . LEU A 1 269 ? -27.470 -4.684 -9.206 1.00 34.22 269 LEU A N 1
ATOM 2160 C CA . LEU A 1 269 ? -26.273 -4.912 -10.002 1.00 34.22 269 LEU A CA 1
ATOM 2161 C C . LEU A 1 269 ? -25.512 -6.064 -9.343 1.00 34.22 269 LEU A C 1
ATOM 2163 O O . LEU A 1 269 ? -24.981 -5.943 -8.237 1.00 34.22 269 LEU A O 1
ATOM 2167 N N . GLN A 1 270 ? -25.498 -7.212 -10.014 1.00 30.11 270 GLN A N 1
ATOM 2168 C CA . GLN A 1 270 ? -24.591 -8.289 -9.679 1.00 30.11 270 GLN A CA 1
ATOM 2169 C C . GLN A 1 270 ? -23.193 -7.748 -9.970 1.00 30.11 270 GLN A C 1
ATOM 2171 O O . GLN A 1 270 ? -22.745 -7.788 -11.115 1.00 30.11 270 GLN A O 1
ATOM 2176 N N . LEU A 1 271 ? -22.512 -7.221 -8.947 1.00 36.47 271 LEU A N 1
ATOM 2177 C CA . LEU A 1 271 ? -21.055 -7.116 -8.959 1.00 36.47 271 LEU A CA 1
ATOM 2178 C C . LEU A 1 271 ? -20.557 -8.473 -9.455 1.00 36.47 271 LEU A C 1
ATOM 2180 O O . LEU A 1 271 ? -20.807 -9.502 -8.813 1.00 36.47 271 LEU A O 1
ATOM 2184 N N . ARG A 1 272 ? -19.957 -8.503 -10.651 1.00 43.44 272 ARG A N 1
ATOM 2185 C CA . ARG A 1 272 ? -19.381 -9.740 -11.177 1.00 43.44 272 ARG A CA 1
ATOM 2186 C C . ARG A 1 272 ? -18.447 -10.266 -10.097 1.00 43.44 272 ARG A C 1
ATOM 2188 O O . ARG A 1 272 ? -17.642 -9.508 -9.564 1.00 43.44 272 ARG A O 1
ATOM 2195 N N . LYS A 1 273 ? -18.557 -11.552 -9.755 1.00 47.88 273 LYS A N 1
ATOM 2196 C CA . LYS A 1 273 ? -17.622 -12.196 -8.828 1.00 47.88 273 LYS A CA 1
ATOM 2197 C C . LYS A 1 273 ? -16.238 -12.195 -9.485 1.00 47.88 273 LYS A C 1
ATOM 2199 O O . LYS A 1 273 ? -15.899 -13.133 -10.198 1.00 47.88 273 LYS A O 1
ATOM 2204 N N . ARG A 1 274 ? -15.467 -11.120 -9.308 1.00 66.00 274 ARG A N 1
ATOM 2205 C CA . ARG A 1 274 ? -14.051 -11.092 -9.666 1.00 66.00 274 ARG A CA 1
ATOM 2206 C C . ARG A 1 274 ? -13.326 -11.939 -8.630 1.00 66.00 274 ARG A C 1
ATOM 2208 O O . ARG A 1 274 ? -13.427 -11.701 -7.429 1.00 66.00 274 ARG A O 1
ATOM 2215 N N . THR A 1 275 ? -12.649 -12.970 -9.104 1.00 65.44 275 THR A N 1
ATOM 2216 C CA . THR A 1 275 ? -11.778 -13.819 -8.296 1.00 65.44 275 THR A CA 1
ATOM 2217 C C . THR A 1 275 ? -10.355 -13.621 -8.773 1.00 65.44 275 THR A C 1
ATOM 2219 O O . THR A 1 275 ? -10.116 -13.517 -9.978 1.00 65.44 275 THR A O 1
ATOM 2222 N N . VAL A 1 276 ? -9.407 -13.596 -7.844 1.00 62.59 276 VAL A N 1
ATOM 2223 C CA . VAL A 1 276 ? -7.991 -13.666 -8.203 1.00 62.59 276 VAL A CA 1
ATOM 2224 C C . VAL A 1 276 ? -7.712 -15.085 -8.726 1.00 62.59 276 VAL A C 1
ATOM 2226 O O . VAL A 1 276 ? -8.091 -16.048 -8.057 1.00 62.59 276 VAL A O 1
ATOM 2229 N N . PRO A 1 277 ? -7.128 -15.253 -9.927 1.00 45.00 277 PRO A N 1
ATOM 2230 C CA . PRO A 1 277 ? -6.777 -16.577 -10.436 1.00 45.00 277 PRO A CA 1
ATOM 2231 C C . PRO A 1 277 ? -5.646 -17.202 -9.595 1.00 45.00 277 PRO A C 1
ATOM 2233 O O . PRO A 1 277 ? -4.775 -16.457 -9.142 1.00 45.00 277 PRO A O 1
ATOM 2236 N N . PRO A 1 278 ? -5.628 -18.535 -9.391 1.00 42.47 278 PRO A N 1
ATOM 2237 C CA . PRO A 1 278 ? -4.602 -19.224 -8.600 1.00 42.47 278 PRO A CA 1
ATOM 2238 C C . PRO A 1 278 ? -3.225 -19.220 -9.289 1.00 42.47 278 PRO A C 1
ATOM 2240 O O . PRO A 1 278 ? -3.146 -19.198 -10.518 1.00 42.47 278 PRO A O 1
ATOM 2243 N N . LEU A 1 279 ? -2.134 -19.272 -8.507 1.00 43.12 279 LEU A N 1
ATOM 2244 C CA . LEU A 1 279 ? -0.766 -19.493 -9.000 1.00 43.12 279 LEU A CA 1
ATOM 2245 C C . LEU A 1 279 ? -0.712 -20.887 -9.638 1.00 43.12 279 LEU A C 1
ATOM 2247 O O . LEU A 1 279 ? -0.634 -21.906 -8.954 1.00 43.12 279 LEU A O 1
ATOM 2251 N N . THR A 1 280 ? -0.778 -20.958 -10.964 1.00 39.56 280 THR A N 1
ATOM 2252 C CA . THR A 1 280 ? -0.435 -22.191 -11.668 1.00 39.56 280 THR A CA 1
ATOM 2253 C C . THR A 1 280 ? 1.077 -22.351 -11.615 1.00 39.56 280 THR A C 1
ATOM 2255 O O . THR A 1 280 ? 1.797 -21.471 -12.078 1.00 39.56 280 THR A O 1
ATOM 2258 N N . SER A 1 281 ? 1.564 -23.480 -11.104 1.00 30.48 281 SER A N 1
ATOM 2259 C CA . SER A 1 281 ? 2.988 -23.844 -11.019 1.00 30.48 281 SER A CA 1
ATOM 2260 C C . SER A 1 281 ? 3.641 -24.134 -12.383 1.00 30.48 281 SER A C 1
ATOM 2262 O O . SER A 1 281 ? 4.491 -25.013 -12.494 1.00 30.48 281 SER A O 1
ATOM 2264 N N . LYS A 1 282 ? 3.202 -23.467 -13.450 1.00 33.06 282 LYS A N 1
ATOM 2265 C CA . LYS A 1 282 ? 3.781 -23.605 -14.781 1.00 33.06 282 LYS A CA 1
ATOM 2266 C C . LYS A 1 282 ? 4.435 -22.284 -15.139 1.00 33.06 282 LYS A C 1
ATOM 2268 O O . LYS A 1 282 ? 3.744 -21.306 -15.414 1.00 33.06 282 LYS A O 1
ATOM 2273 N N . GLU A 1 283 ? 5.764 -22.294 -15.114 1.00 30.22 283 GLU A N 1
ATOM 2274 C CA . GLU A 1 283 ? 6.599 -21.338 -15.837 1.00 30.22 283 GLU A CA 1
ATOM 2275 C C . GLU A 1 283 ? 6.004 -21.093 -17.236 1.00 30.22 283 GLU A C 1
ATOM 2277 O O . GLU A 1 283 ? 5.473 -22.032 -17.849 1.00 30.22 283 GLU A O 1
ATOM 2282 N N . PRO A 1 284 ? 6.062 -19.865 -17.776 1.00 32.53 284 PRO A N 1
ATOM 2283 C CA . PRO A 1 284 ? 5.681 -19.647 -19.159 1.00 32.53 284 PRO A CA 1
ATOM 2284 C C . PRO A 1 284 ? 6.639 -20.444 -20.049 1.00 32.53 284 PRO A C 1
ATOM 2286 O O . PRO A 1 284 ? 7.811 -20.106 -20.199 1.00 32.53 284 PRO A O 1
ATOM 2289 N N . ALA A 1 285 ? 6.135 -21.529 -20.638 1.00 29.55 285 ALA A N 1
ATOM 2290 C CA . ALA A 1 285 ? 6.846 -22.260 -21.670 1.00 29.55 285 ALA A CA 1
ATOM 2291 C C . ALA A 1 285 ? 7.114 -21.297 -22.833 1.00 29.55 285 ALA A C 1
ATOM 2293 O O . ALA A 1 285 ? 6.192 -20.866 -23.529 1.00 29.55 285 ALA A O 1
ATOM 2294 N N . ILE A 1 286 ? 8.387 -20.953 -23.019 1.00 31.70 286 ILE A N 1
ATOM 2295 C CA . ILE A 1 286 ? 8.882 -20.212 -24.174 1.00 31.70 286 ILE A CA 1
ATOM 2296 C C . ILE A 1 286 ? 8.490 -21.017 -25.416 1.00 31.70 286 ILE A C 1
ATOM 2298 O O . ILE A 1 286 ? 9.016 -22.100 -25.671 1.00 31.70 286 ILE A O 1
ATOM 2302 N N . CYS A 1 287 ? 7.530 -20.504 -26.182 1.00 25.27 287 CYS A N 1
ATOM 2303 C CA . CYS A 1 287 ? 7.157 -21.073 -27.467 1.00 25.27 287 CYS A CA 1
ATOM 2304 C C . CYS A 1 287 ? 8.254 -20.720 -28.479 1.00 25.27 287 CYS A C 1
ATOM 2306 O O . CYS A 1 287 ? 8.198 -19.692 -29.151 1.00 25.27 287 CYS A O 1
ATOM 2308 N N . THR A 1 288 ? 9.288 -21.555 -28.572 1.00 30.72 288 THR A N 1
ATOM 2309 C CA . THR A 1 288 ? 10.257 -21.496 -29.666 1.00 30.72 288 THR A CA 1
ATOM 2310 C C . THR A 1 288 ? 9.606 -22.058 -30.928 1.00 30.72 288 THR A C 1
ATOM 2312 O O . THR A 1 288 ? 9.704 -23.242 -31.244 1.00 30.72 288 THR A O 1
ATOM 2315 N N . GLN A 1 289 ? 8.924 -21.203 -31.693 1.00 31.38 289 GLN A N 1
ATOM 2316 C CA . GLN A 1 289 ? 8.665 -21.524 -33.093 1.00 31.38 289 GLN A CA 1
ATOM 2317 C C . GLN A 1 289 ? 9.984 -21.425 -33.861 1.00 31.38 289 GLN A C 1
ATOM 2319 O O . GLN A 1 289 ? 10.521 -20.345 -34.111 1.00 31.38 289 GLN A O 1
ATOM 2324 N N . GLY A 1 290 ? 10.524 -22.596 -34.194 1.00 28.45 290 GLY A N 1
ATOM 2325 C CA . GLY A 1 290 ? 11.712 -22.752 -35.012 1.00 28.45 290 GLY A CA 1
ATOM 2326 C C . GLY A 1 290 ? 11.521 -22.125 -36.388 1.00 28.45 290 GLY A C 1
ATOM 2327 O O . GLY A 1 290 ? 10.746 -22.613 -37.205 1.00 28.45 290 GLY A O 1
ATOM 2328 N N . SER A 1 291 ? 12.294 -21.079 -36.662 1.00 30.84 291 SER A N 1
ATOM 2329 C CA . SER A 1 291 ? 12.584 -20.633 -38.020 1.00 30.84 291 SER A CA 1
ATOM 2330 C C . SER A 1 291 ? 14.003 -21.072 -38.354 1.00 30.84 291 SER A C 1
ATOM 2332 O O . SER A 1 291 ? 14.991 -20.515 -37.881 1.00 30.84 291 SER A O 1
ATOM 2334 N N . ARG A 1 292 ? 14.081 -22.145 -39.136 1.00 28.91 292 ARG A N 1
ATOM 2335 C CA . ARG A 1 292 ? 15.295 -22.697 -39.730 1.00 28.91 292 ARG A CA 1
ATOM 2336 C C . ARG A 1 292 ? 15.858 -21.664 -40.711 1.00 28.91 292 ARG A C 1
ATOM 2338 O O . ARG A 1 292 ? 15.289 -21.481 -41.780 1.00 28.91 292 ARG A O 1
ATOM 2345 N N . VAL A 1 293 ? 16.960 -21.003 -40.363 1.00 32.56 293 VAL A N 1
ATOM 2346 C CA . VAL A 1 293 ? 17.773 -20.250 -41.329 1.00 32.56 293 VAL A CA 1
ATOM 2347 C C . VAL A 1 293 ? 19.130 -20.931 -41.420 1.00 32.56 293 VAL A C 1
ATOM 2349 O O . VAL A 1 293 ? 19.863 -21.047 -40.439 1.00 32.56 293 VAL A O 1
ATOM 2352 N N . GLU A 1 294 ? 19.400 -21.460 -42.608 1.00 30.20 294 GLU A N 1
ATOM 2353 C CA . GLU A 1 294 ? 20.621 -22.162 -42.974 1.00 30.20 294 GLU A CA 1
ATOM 2354 C C . GLU A 1 294 ? 21.870 -21.306 -42.748 1.00 30.20 294 GLU A C 1
ATOM 2356 O O . GLU A 1 294 ? 21.925 -20.117 -43.066 1.00 30.20 294 GLU A O 1
ATOM 2361 N N . GLY A 1 295 ? 22.904 -21.953 -42.216 1.00 27.22 295 GLY A N 1
ATOM 2362 C CA . GLY A 1 295 ? 24.201 -21.345 -41.989 1.00 27.22 295 GLY A CA 1
ATOM 2363 C C . GLY A 1 295 ? 24.947 -21.038 -43.286 1.00 27.22 295 GLY A C 1
ATOM 2364 O O . GLY A 1 295 ? 25.109 -21.892 -44.155 1.00 27.22 295 GLY A O 1
ATOM 2365 N N . LYS A 1 296 ? 25.541 -19.846 -43.348 1.00 31.64 296 LYS A N 1
ATOM 2366 C CA . LYS A 1 296 ? 26.763 -19.604 -44.120 1.00 31.64 296 LYS A CA 1
ATOM 2367 C C . LYS A 1 296 ? 27.904 -19.312 -43.155 1.00 31.64 296 LYS A C 1
ATOM 2369 O O . LYS A 1 296 ? 28.018 -18.224 -42.602 1.00 31.64 296 LYS A O 1
ATOM 2374 N N . LYS A 1 297 ? 28.763 -20.318 -42.977 1.00 30.98 297 LYS A N 1
ATOM 2375 C CA . LYS A 1 297 ? 30.107 -20.178 -42.410 1.00 30.98 297 LYS A CA 1
ATOM 2376 C C . LYS A 1 297 ? 30.906 -19.186 -43.258 1.00 30.98 297 LYS A C 1
ATOM 2378 O O . LYS A 1 297 ? 31.042 -19.385 -44.464 1.00 30.98 297 LYS A O 1
ATOM 2383 N N . ARG A 1 298 ? 31.543 -18.206 -42.620 1.00 30.31 298 ARG A N 1
ATOM 2384 C CA . ARG A 1 298 ? 32.807 -17.660 -43.122 1.00 30.31 298 ARG A CA 1
ATOM 2385 C C . ARG A 1 298 ? 33.701 -17.281 -41.947 1.00 30.31 298 ARG A C 1
ATOM 2387 O O . ARG A 1 298 ? 33.483 -16.278 -41.284 1.00 30.31 298 ARG A O 1
ATOM 2394 N N . ALA A 1 299 ? 34.688 -18.134 -41.701 1.00 31.19 299 ALA A N 1
ATOM 2395 C CA . ALA A 1 299 ? 35.853 -17.811 -40.900 1.00 31.19 299 ALA A CA 1
ATOM 2396 C C . ALA A 1 299 ? 36.748 -16.834 -41.676 1.00 31.19 299 ALA A C 1
ATOM 2398 O O . ALA A 1 299 ? 36.897 -16.978 -42.894 1.00 31.19 299 ALA A O 1
ATOM 2399 N N . LYS A 1 300 ? 37.372 -15.893 -40.967 1.00 32.78 300 LYS A N 1
ATOM 2400 C CA . LYS A 1 300 ? 38.731 -15.427 -41.261 1.00 32.78 300 LYS A CA 1
ATOM 2401 C C . LYS A 1 300 ? 39.337 -14.804 -40.005 1.00 32.78 300 LYS A C 1
ATOM 2403 O O . LYS A 1 300 ? 38.812 -13.839 -39.462 1.00 32.78 300 LYS A O 1
ATOM 2408 N N . GLU A 1 301 ? 40.416 -15.433 -39.562 1.00 31.97 301 GLU A N 1
ATOM 2409 C CA . GLU A 1 301 ? 41.332 -15.002 -38.514 1.00 31.97 301 GLU A CA 1
ATOM 2410 C C . GLU A 1 301 ? 42.159 -13.767 -38.904 1.00 31.97 301 GLU A C 1
ATOM 2412 O O . GLU A 1 301 ? 42.367 -13.488 -40.085 1.00 31.97 301 GLU A O 1
ATOM 2417 N N . HIS A 1 302 ? 42.694 -13.144 -37.846 1.00 31.64 302 HIS A N 1
ATOM 2418 C CA . HIS A 1 302 ? 43.921 -12.347 -37.738 1.00 31.64 302 HIS A CA 1
ATOM 2419 C C . HIS A 1 302 ? 44.066 -11.057 -38.567 1.00 31.64 302 HIS A C 1
ATOM 2421 O O . HIS A 1 302 ? 44.244 -11.078 -39.777 1.00 31.64 302 HIS A O 1
ATOM 2427 N N . SER A 1 303 ? 44.237 -9.925 -37.874 1.00 31.47 303 SER A N 1
ATOM 2428 C CA . SER A 1 303 ? 45.590 -9.414 -37.602 1.00 31.47 303 SER A CA 1
ATOM 2429 C C . SER A 1 303 ? 45.574 -8.217 -36.647 1.00 31.47 303 SER A C 1
ATOM 2431 O O . SER A 1 303 ? 44.694 -7.364 -36.682 1.00 31.47 303 SER A O 1
ATOM 2433 N N . VAL A 1 304 ? 46.599 -8.194 -35.807 1.00 39.00 304 VAL A N 1
ATOM 2434 C CA . VAL A 1 304 ? 47.027 -7.135 -34.894 1.00 39.00 304 VAL A CA 1
ATOM 2435 C C . VAL A 1 304 ? 47.513 -5.915 -35.684 1.00 39.00 304 VAL A C 1
ATOM 2437 O O . VAL A 1 304 ? 48.250 -6.096 -36.652 1.00 39.00 304 VAL A O 1
ATOM 2440 N N . ARG A 1 305 ? 47.192 -4.696 -35.219 1.00 32.03 305 ARG A N 1
ATOM 2441 C CA . ARG A 1 305 ? 48.115 -3.538 -35.125 1.00 32.03 305 ARG A CA 1
ATOM 2442 C C . ARG A 1 305 ? 47.399 -2.275 -34.631 1.00 32.03 305 ARG A C 1
ATOM 2444 O O . ARG A 1 305 ? 46.515 -1.756 -35.303 1.00 32.03 305 ARG A O 1
ATOM 2451 N N . SER A 1 306 ? 47.861 -1.757 -33.494 1.00 34.97 306 SER A N 1
ATOM 2452 C CA . SER A 1 306 ? 47.828 -0.326 -33.159 1.00 34.97 306 SER A CA 1
ATOM 2453 C C . SER A 1 306 ? 48.753 0.447 -34.113 1.00 34.97 306 SER A C 1
ATOM 2455 O O . SER A 1 306 ? 49.669 -0.159 -34.687 1.00 34.97 306 SER A O 1
ATOM 2457 N N . PRO A 1 307 ? 48.566 1.767 -34.268 1.00 58.31 307 PRO A N 1
ATOM 2458 C CA . PRO A 1 307 ? 49.602 2.646 -33.711 1.00 58.31 307 PRO A CA 1
ATOM 2459 C C . PRO A 1 307 ? 49.114 4.022 -33.205 1.00 58.31 307 PRO A C 1
ATOM 2461 O O . PRO A 1 307 ? 48.117 4.547 -33.691 1.00 58.31 307 PRO A O 1
ATOM 2464 N N . SER A 1 308 ? 49.941 4.558 -32.295 1.00 40.62 308 SER A N 1
ATOM 2465 C CA . SER A 1 308 ? 50.255 5.972 -31.997 1.00 40.62 308 SER A CA 1
ATOM 2466 C C . SER A 1 308 ? 49.170 6.902 -31.461 1.00 40.62 308 SER A C 1
ATOM 2468 O O . SER A 1 308 ? 48.314 7.347 -32.251 1.00 40.62 308 SER A O 1
#

pLDDT: mean 74.54, std 28.32, range [24.31, 98.81]

InterPro domains:
  IPR000863 Sulfotransferase domain [PF00685] (38-198)
  IPR027417 P-loop containing nucleoside triphosphate hydrolase [G3DSA:3.40.50.300] (2-218)
  IPR027417 P-loop containing nucleoside triphosphate hydrolase [SSF52540] (8-198)